Protein AF-A0A8S3HVQ3-F1 (afdb_monomer)

Structure (mmCIF, N/CA/C/O backbone):
data_AF-A0A8S3HVQ3-F1
#
_entry.id   AF-A0A8S3HVQ3-F1
#
loop_
_atom_site.group_PDB
_atom_site.id
_atom_site.type_symbol
_atom_site.label_atom_id
_atom_site.label_alt_id
_atom_site.label_comp_id
_atom_site.label_asym_id
_atom_site.label_entity_id
_atom_site.label_seq_id
_atom_site.pdbx_PDB_ins_code
_atom_site.Cartn_x
_atom_site.Cartn_y
_atom_site.Cartn_z
_atom_site.occupancy
_atom_site.B_iso_or_equiv
_atom_site.auth_seq_id
_atom_site.auth_comp_id
_atom_site.auth_asym_id
_atom_site.auth_atom_id
_atom_site.pdbx_PDB_model_num
ATOM 1 N N . GLY A 1 1 ? -19.470 -10.685 20.455 1.00 76.00 1 GLY A N 1
ATOM 2 C CA . GLY A 1 1 ? -19.297 -11.868 21.320 1.00 76.00 1 GLY A CA 1
ATOM 3 C C . GLY A 1 1 ? -17.892 -12.456 21.267 1.00 76.00 1 GLY A C 1
ATOM 4 O O . GLY A 1 1 ? -17.051 -12.086 22.072 1.00 76.00 1 GLY A O 1
ATOM 5 N N . GLN A 1 2 ? -17.603 -13.375 20.337 1.00 82.00 2 GLN A N 1
ATOM 6 C CA . GLN A 1 2 ? -16.370 -14.192 20.372 1.00 82.00 2 GLN A CA 1
ATOM 7 C C . GLN A 1 2 ? -15.057 -13.389 20.299 1.00 82.00 2 GLN A C 1
ATOM 9 O O . GLN A 1 2 ? -14.184 -13.589 21.139 1.00 82.00 2 GLN A O 1
ATOM 14 N N . LYS A 1 3 ? -14.933 -12.430 19.364 1.00 84.62 3 LYS A N 1
ATOM 15 C CA . LYS A 1 3 ? -13.750 -11.545 19.267 1.00 84.62 3 LYS A CA 1
ATOM 16 C C . LYS A 1 3 ? -13.469 -10.795 20.578 1.00 84.62 3 LYS A C 1
ATOM 18 O O . LYS A 1 3 ? -12.317 -10.658 20.973 1.00 84.62 3 LYS A O 1
ATOM 23 N N . GLN A 1 4 ? -14.524 -10.375 21.276 1.00 81.88 4 GLN A N 1
ATOM 24 C CA . GLN A 1 4 ? -14.427 -9.679 22.560 1.00 81.88 4 GLN A CA 1
ATOM 25 C C . GLN A 1 4 ? -13.910 -10.609 23.665 1.00 81.88 4 GLN A C 1
ATOM 27 O O . GLN A 1 4 ? -13.036 -10.211 24.426 1.00 81.88 4 GLN A O 1
ATOM 32 N N . ARG A 1 5 ? -14.333 -11.882 23.691 1.00 84.62 5 ARG A N 1
ATOM 33 C CA . ARG A 1 5 ? -13.792 -12.882 24.634 1.00 84.62 5 ARG A CA 1
ATOM 34 C C . ARG A 1 5 ? -12.296 -13.130 24.426 1.00 84.62 5 ARG A C 1
ATOM 36 O O . ARG A 1 5 ? -11.557 -13.205 25.402 1.00 84.62 5 ARG A O 1
ATOM 43 N N . VAL A 1 6 ? -11.840 -13.206 23.171 1.00 88.38 6 VAL A N 1
ATOM 44 C CA . VAL A 1 6 ? -10.405 -13.340 22.849 1.00 88.38 6 VAL A CA 1
ATOM 45 C C . VAL A 1 6 ? -9.627 -12.101 23.300 1.00 88.38 6 VAL A C 1
ATOM 47 O O . VAL A 1 6 ? -8.554 -12.229 23.885 1.00 88.38 6 VAL A O 1
ATOM 50 N N . ALA A 1 7 ? -10.176 -10.901 23.090 1.00 87.56 7 ALA A N 1
ATOM 51 C CA . ALA A 1 7 ? -9.558 -9.659 23.552 1.00 87.56 7 ALA A CA 1
ATOM 52 C C . ALA A 1 7 ? -9.452 -9.587 25.086 1.00 87.56 7 ALA A C 1
ATOM 54 O O . ALA A 1 7 ? -8.390 -9.223 25.591 1.00 87.56 7 ALA A O 1
ATOM 55 N N . ILE A 1 8 ? -10.500 -9.994 25.813 1.00 85.38 8 ILE A N 1
ATOM 56 C CA . ILE A 1 8 ? -10.489 -10.087 27.281 1.00 85.38 8 ILE A CA 1
ATOM 57 C C . ILE A 1 8 ? -9.411 -11.075 27.730 1.00 85.38 8 ILE A C 1
ATOM 59 O O . ILE A 1 8 ? -8.542 -10.708 28.512 1.00 85.38 8 ILE A O 1
ATOM 63 N N . ALA A 1 9 ? -9.387 -12.296 27.187 1.00 88.69 9 ALA A N 1
ATOM 64 C CA . ALA A 1 9 ? -8.366 -13.287 27.535 1.00 88.69 9 ALA A CA 1
ATOM 65 C C . ALA A 1 9 ? -6.935 -12.765 27.292 1.00 88.69 9 ALA A C 1
ATOM 67 O O . ALA A 1 9 ? -6.061 -12.935 28.142 1.00 88.69 9 ALA A O 1
ATOM 68 N N . ARG A 1 10 ? -6.709 -12.053 26.178 1.00 91.31 10 ARG A N 1
ATOM 69 C CA . ARG A 1 10 ? -5.426 -11.406 25.861 1.00 91.31 10 ARG A CA 1
ATOM 70 C C . ARG A 1 10 ? -5.057 -10.292 26.847 1.00 91.31 10 ARG A C 1
ATOM 72 O O . ARG A 1 10 ? -3.878 -10.098 27.111 1.00 91.31 10 ARG A O 1
ATOM 79 N N . ALA A 1 11 ? -6.028 -9.559 27.386 1.00 88.62 11 ALA A N 1
ATOM 80 C CA . ALA A 1 11 ? -5.776 -8.559 28.424 1.00 88.62 11 ALA A CA 1
ATOM 81 C C . ALA A 1 11 ? -5.487 -9.201 29.792 1.00 88.62 11 ALA A C 1
ATOM 83 O O . ALA A 1 11 ? -4.723 -8.658 30.580 1.00 88.62 11 ALA A O 1
ATOM 84 N N . LEU A 1 12 ? -6.075 -10.367 30.074 1.00 87.56 12 LEU A N 1
ATOM 85 C CA . LEU A 1 12 ? -5.896 -11.070 31.344 1.00 87.56 12 LEU A CA 1
ATOM 86 C C . LEU A 1 12 ? -4.574 -11.840 31.430 1.00 87.56 12 LEU A C 1
ATOM 88 O O . LEU A 1 12 ? -4.006 -11.930 32.520 1.00 87.56 12 LEU A O 1
ATOM 92 N N . ILE A 1 13 ? -4.070 -12.370 30.308 1.00 91.12 13 ILE A N 1
ATOM 93 C CA . ILE A 1 13 ? -2.840 -13.182 30.278 1.00 91.12 13 ILE A CA 1
ATOM 94 C C . ILE A 1 13 ? -1.585 -12.385 30.659 1.00 91.12 13 ILE A C 1
ATOM 96 O O . ILE A 1 13 ? -0.639 -12.950 31.197 1.00 91.12 13 ILE A O 1
ATOM 100 N N . SER A 1 14 ? -1.580 -11.070 30.429 1.00 89.31 14 SER A N 1
ATOM 101 C CA . SER A 1 14 ? -0.469 -10.186 30.798 1.00 89.31 14 SER A CA 1
ATOM 102 C C . SER A 1 14 ? -0.415 -9.860 32.296 1.00 89.31 14 SER A C 1
ATOM 104 O O . SER A 1 14 ? 0.506 -9.169 32.725 1.00 89.31 14 SER A O 1
ATOM 106 N N . ASN A 1 15 ? -1.380 -10.346 33.089 1.00 88.56 15 ASN A N 1
ATOM 107 C CA . ASN A 1 15 ? -1.533 -10.084 34.522 1.00 88.56 15 ASN A CA 1
ATOM 108 C C . ASN A 1 15 ? -1.342 -8.595 34.906 1.00 88.56 15 ASN A C 1
ATOM 110 O O . ASN A 1 15 ? -0.446 -8.263 35.691 1.00 88.56 15 ASN A O 1
ATOM 114 N N . PRO A 1 16 ? -2.145 -7.675 34.336 1.00 92.94 16 PRO A N 1
ATOM 115 C CA . PRO A 1 16 ? -1.947 -6.245 34.530 1.00 92.94 16 PRO A CA 1
ATOM 116 C C . PRO A 1 16 ? -2.309 -5.811 35.958 1.00 92.94 16 PRO A C 1
ATOM 118 O O . PRO A 1 16 ? -3.285 -6.286 36.532 1.00 92.94 16 PRO A O 1
ATOM 121 N N . LYS A 1 17 ? -1.556 -4.857 36.523 1.00 93.62 17 LYS A N 1
ATOM 122 C CA . LYS A 1 17 ? -1.893 -4.229 37.820 1.00 93.62 17 LYS A CA 1
ATOM 123 C C . LYS A 1 17 ? -3.080 -3.263 37.718 1.00 93.62 17 LYS A C 1
ATOM 125 O O . LYS A 1 17 ? -3.834 -3.116 38.675 1.00 93.62 17 LYS A O 1
ATOM 130 N N . LEU A 1 18 ? -3.210 -2.612 36.560 1.00 94.31 18 LEU A N 1
ATOM 131 C CA . LEU A 1 18 ? -4.294 -1.700 36.205 1.00 94.31 18 LEU A CA 1
ATOM 132 C C . LEU A 1 18 ? -5.068 -2.295 35.028 1.00 94.31 18 LEU A C 1
ATOM 134 O O . LEU A 1 18 ? -4.503 -2.479 33.950 1.00 94.31 18 LEU A O 1
ATOM 138 N N . LEU A 1 19 ? -6.346 -2.591 35.238 1.00 92.75 19 LEU A N 1
ATOM 139 C CA . LEU A 1 19 ? -7.240 -3.143 34.230 1.00 92.75 19 LEU A CA 1
ATOM 140 C C . LEU A 1 19 ? -8.247 -2.073 33.792 1.00 92.75 19 LEU A C 1
ATOM 142 O O . LEU A 1 19 ? -8.959 -1.512 34.618 1.00 92.75 19 LEU A O 1
ATOM 146 N N . LEU A 1 20 ? -8.311 -1.799 32.490 1.00 93.44 20 LEU A N 1
ATOM 147 C CA . LEU A 1 20 ? -9.287 -0.882 31.899 1.00 93.44 20 LEU A CA 1
ATOM 148 C C . LEU A 1 20 ? -10.306 -1.697 31.105 1.00 93.44 20 LEU A C 1
ATOM 150 O O . LEU A 1 20 ? -9.928 -2.459 30.213 1.00 93.44 20 LEU A O 1
ATOM 154 N N . LEU A 1 21 ? -11.585 -1.553 31.440 1.00 90.38 21 LEU A N 1
ATOM 155 C CA . LEU A 1 21 ? -12.691 -2.235 30.776 1.00 90.38 21 LEU A CA 1
ATOM 156 C C . LEU A 1 21 ? -13.621 -1.187 30.169 1.00 90.38 21 LEU A C 1
ATOM 158 O O . LEU A 1 21 ? -14.471 -0.644 30.867 1.00 90.38 21 LEU A O 1
ATOM 162 N N . ASP A 1 22 ? -13.448 -0.917 28.878 1.00 91.06 22 ASP A N 1
ATOM 163 C CA . ASP A 1 22 ? -14.299 0.002 28.123 1.00 91.06 22 ASP A CA 1
ATOM 164 C C . ASP A 1 22 ? -15.419 -0.775 27.421 1.00 91.06 22 ASP A C 1
ATOM 166 O O . ASP A 1 22 ? -15.157 -1.547 26.496 1.00 91.06 22 ASP A O 1
ATOM 170 N N . GLU A 1 23 ? -16.641 -0.681 27.951 1.00 86.75 23 GLU A N 1
ATOM 171 C CA . GLU A 1 23 ? -17.838 -1.375 27.458 1.00 86.75 23 GLU A CA 1
ATOM 172 C C . GLU A 1 23 ? -17.629 -2.876 27.163 1.00 86.75 23 GLU A C 1
ATOM 174 O O . GLU A 1 23 ? -18.134 -3.448 26.192 1.00 86.75 23 GLU A O 1
ATOM 179 N N . ALA A 1 24 ? -16.882 -3.562 28.030 1.00 83.25 24 ALA A N 1
ATOM 180 C CA . ALA A 1 24 ? -16.406 -4.926 27.785 1.00 83.25 24 ALA A CA 1
ATOM 181 C C . ALA A 1 24 ? -17.514 -5.994 27.608 1.00 83.25 24 ALA A C 1
ATOM 183 O O . ALA A 1 24 ? -17.218 -7.113 27.180 1.00 83.25 24 ALA A O 1
ATOM 184 N N . THR A 1 25 ? -18.775 -5.668 27.904 1.00 83.00 25 THR A N 1
ATOM 185 C CA . THR A 1 25 ? -19.944 -6.554 27.770 1.00 83.00 25 THR A CA 1
ATOM 186 C C . THR A 1 25 ? -20.977 -6.082 26.736 1.00 83.00 25 THR A C 1
ATOM 188 O O . THR A 1 25 ? -21.978 -6.769 26.534 1.00 83.00 25 THR A O 1
ATOM 191 N N . SER A 1 26 ? -20.764 -4.959 26.034 1.00 78.19 26 SER A N 1
ATOM 192 C CA . SER A 1 26 ? -21.793 -4.360 25.160 1.00 78.19 26 SER A CA 1
ATOM 193 C C . SER A 1 26 ? -22.161 -5.222 23.946 1.00 78.19 26 SER A C 1
ATOM 195 O O . SER A 1 26 ? -23.334 -5.316 23.596 1.00 78.19 26 SER A O 1
ATOM 197 N N . ALA A 1 27 ? -21.196 -5.923 23.340 1.00 76.94 27 ALA A N 1
ATOM 198 C CA . ALA A 1 27 ? -21.426 -6.786 22.177 1.00 76.94 27 ALA A CA 1
ATOM 199 C C . ALA A 1 27 ? -21.587 -8.280 22.536 1.00 76.94 27 ALA A C 1
ATOM 201 O O . ALA A 1 27 ? -21.349 -9.155 21.685 1.00 76.94 27 ALA A O 1
ATOM 202 N N . LEU A 1 28 ? -21.935 -8.599 23.789 1.00 78.50 28 LEU A N 1
ATOM 203 C CA . LEU A 1 28 ? -22.245 -9.959 24.243 1.00 78.50 28 LEU A CA 1
ATOM 204 C C . LEU A 1 28 ? -23.757 -10.208 24.300 1.00 78.50 28 LEU A C 1
ATOM 206 O O . LEU A 1 28 ? -24.551 -9.325 24.603 1.00 78.50 28 LEU A O 1
ATOM 210 N N . ASP A 1 29 ? -24.125 -11.450 24.001 1.00 80.44 29 ASP A N 1
ATOM 211 C CA . ASP A 1 29 ? -25.455 -12.013 24.196 1.00 80.44 29 ASP A CA 1
ATOM 212 C C . ASP A 1 29 ? -25.736 -12.259 25.689 1.00 80.44 29 ASP A C 1
ATOM 214 O O . ASP A 1 29 ? -24.815 -12.585 26.435 1.00 80.44 29 ASP A O 1
ATOM 218 N N . ASN A 1 30 ? -26.997 -12.176 26.127 1.00 74.44 30 ASN A N 1
ATOM 219 C CA . ASN A 1 30 ? -27.368 -12.273 27.551 1.00 74.44 30 ASN A CA 1
ATOM 220 C C . ASN A 1 30 ? -26.877 -13.566 28.238 1.00 74.44 30 ASN A C 1
ATOM 222 O O . ASN A 1 30 ? -26.484 -13.541 29.404 1.00 74.44 30 ASN A O 1
ATOM 226 N N . GLN A 1 31 ? -26.869 -14.706 27.531 1.00 73.94 31 GLN A N 1
ATOM 227 C CA . GLN A 1 31 ? -26.341 -15.968 28.074 1.00 73.94 31 GLN A CA 1
ATOM 228 C C . GLN A 1 31 ? -24.815 -15.928 28.211 1.00 73.94 31 GLN A C 1
ATOM 230 O O . GLN A 1 31 ? -24.262 -16.328 29.237 1.00 73.94 31 GLN A O 1
ATOM 235 N N . GLY A 1 32 ? -24.125 -15.436 27.180 1.00 71.12 32 GLY A N 1
ATOM 236 C CA . GLY A 1 32 ? -22.677 -15.284 27.170 1.00 71.12 32 GLY A CA 1
ATOM 237 C C . GLY A 1 32 ? -22.140 -14.234 28.139 1.00 71.12 32 GLY A C 1
ATOM 238 O O . GLY A 1 32 ? -21.015 -14.364 28.620 1.00 71.12 32 GLY A O 1
ATOM 239 N N . GLU A 1 33 ? -22.932 -13.210 28.423 1.00 77.50 33 GLU A N 1
ATOM 240 C CA . GLU A 1 33 ? -22.574 -12.096 29.287 1.00 77.50 33 GLU A CA 1
ATOM 241 C C . GLU A 1 33 ? -22.360 -12.530 30.729 1.00 77.50 33 GLU A C 1
ATOM 243 O O . GLU A 1 33 ? -21.323 -12.203 31.291 1.00 77.50 33 GLU A O 1
ATOM 248 N N . LYS A 1 34 ? -23.274 -13.317 31.311 1.00 78.69 34 LYS A N 1
ATOM 249 C CA . LYS A 1 34 ? -23.155 -13.752 32.710 1.00 78.69 34 LYS A CA 1
ATOM 250 C C . LYS A 1 34 ? -21.845 -14.504 32.965 1.00 78.69 34 LYS A C 1
ATOM 252 O O . LYS A 1 34 ? -21.136 -14.209 33.920 1.00 78.69 34 LYS A O 1
ATOM 257 N N . LEU A 1 35 ? -21.484 -15.415 32.060 1.00 79.62 35 LEU A N 1
ATOM 258 C CA . LEU A 1 35 ? -20.242 -16.184 32.150 1.00 79.62 35 LEU A CA 1
ATOM 259 C C . LEU A 1 35 ? -18.998 -15.294 32.029 1.00 79.62 35 LEU A C 1
ATOM 261 O O . LEU A 1 35 ? -18.007 -15.498 32.729 1.00 79.62 35 LEU A O 1
ATOM 265 N N . VAL A 1 36 ? -19.032 -14.305 31.134 1.00 82.19 36 VAL A N 1
ATOM 266 C CA . VAL A 1 36 ? -17.916 -13.365 30.968 1.00 82.19 36 VAL A CA 1
ATOM 267 C C . VAL A 1 36 ? -17.836 -12.388 32.138 1.00 82.19 36 VAL A C 1
ATOM 269 O O . VAL A 1 36 ? -16.733 -12.067 32.564 1.00 82.19 36 VAL A O 1
ATOM 272 N N . GLN A 1 37 ? -18.969 -11.982 32.706 1.00 80.25 37 GLN A N 1
ATOM 273 C CA . GLN A 1 37 ? -19.036 -11.141 33.895 1.00 80.25 37 GLN A CA 1
ATOM 274 C C . GLN A 1 37 ? -18.432 -11.857 35.109 1.00 80.25 37 GLN A C 1
ATOM 276 O O . GLN A 1 37 ? -17.564 -11.291 35.759 1.00 80.25 37 GLN A O 1
ATOM 281 N N . GLU A 1 38 ? -18.777 -13.127 35.346 1.00 80.81 38 GLU A N 1
ATOM 282 C CA . GLU A 1 38 ? -18.166 -13.940 36.411 1.00 80.81 38 GLU A CA 1
ATOM 283 C C . GLU A 1 38 ? -16.643 -14.080 36.236 1.00 80.81 38 GLU A C 1
ATOM 285 O O . GLU A 1 38 ? -15.884 -14.028 37.206 1.00 80.81 38 GLU A O 1
ATOM 290 N N . ALA A 1 39 ? -16.174 -14.244 34.994 1.00 81.69 39 ALA A N 1
ATOM 291 C CA . ALA A 1 39 ? -14.746 -14.299 34.693 1.00 81.69 39 ALA A CA 1
ATOM 292 C C . ALA A 1 39 ? -14.052 -12.944 34.911 1.00 81.69 39 ALA A C 1
ATOM 294 O O . ALA A 1 39 ? -12.932 -12.909 35.422 1.00 81.69 39 ALA A O 1
ATOM 295 N N . LEU A 1 40 ? -14.709 -11.838 34.546 1.00 83.94 40 LEU A N 1
ATOM 296 C CA . LEU A 1 40 ? -14.217 -10.485 34.787 1.00 83.94 40 LEU A CA 1
ATOM 297 C C . LEU A 1 40 ? -14.177 -10.169 36.282 1.00 83.94 40 LEU A C 1
ATOM 299 O O . LEU A 1 40 ? -13.193 -9.600 36.730 1.00 83.94 40 LEU A O 1
ATOM 303 N N . ASP A 1 41 ? -15.181 -10.570 37.058 1.00 84.00 41 ASP A N 1
ATOM 304 C CA . ASP A 1 41 ? -15.230 -10.313 38.498 1.00 84.00 41 ASP A CA 1
ATOM 305 C C . ASP A 1 41 ? -14.095 -11.038 39.236 1.00 84.00 41 ASP A C 1
ATOM 307 O O . ASP A 1 41 ? -13.354 -10.399 39.979 1.00 84.00 41 ASP A O 1
ATOM 311 N N . LYS A 1 42 ? -13.832 -12.312 38.914 1.00 83.06 42 LYS A N 1
ATOM 312 C CA . LYS A 1 42 ? -12.635 -13.023 39.412 1.00 83.06 42 LYS A CA 1
ATOM 313 C C . LYS A 1 42 ? -11.335 -12.362 38.964 1.00 83.06 42 LYS A C 1
ATOM 315 O O . LYS A 1 42 ? -10.354 -12.331 39.695 1.00 83.06 42 LYS A O 1
ATOM 320 N N . ALA A 1 43 ? -11.306 -11.846 37.739 1.00 83.44 43 ALA A N 1
ATOM 321 C CA . ALA A 1 43 ? -10.127 -11.197 37.192 1.00 83.44 43 ALA A CA 1
ATOM 322 C C . ALA A 1 43 ? -9.854 -9.799 37.766 1.00 83.44 43 ALA A C 1
ATOM 324 O O . ALA A 1 43 ? -8.745 -9.302 37.564 1.00 83.44 43 ALA A O 1
ATOM 325 N N . LYS A 1 44 ? -10.828 -9.160 38.425 1.00 84.88 44 LYS A N 1
ATOM 326 C CA . LYS A 1 44 ? -10.656 -7.878 39.128 1.00 84.88 44 LYS A CA 1
ATOM 327 C C . LYS A 1 44 ? -9.956 -8.050 40.475 1.00 84.88 44 LYS A C 1
ATOM 329 O O . LYS A 1 44 ? -9.339 -7.101 40.953 1.00 84.88 44 LYS A O 1
ATOM 334 N N . GLU A 1 45 ? -10.036 -9.234 41.084 1.00 84.94 45 GLU A N 1
ATOM 335 C CA . GLU A 1 45 ? -9.452 -9.491 42.402 1.00 84.94 45 GLU A CA 1
ATOM 336 C C . GLU A 1 45 ? -7.945 -9.191 42.414 1.00 84.94 45 GLU A C 1
ATOM 338 O O . GLU A 1 45 ? -7.175 -9.666 41.577 1.00 84.94 45 GLU A O 1
ATOM 343 N N . GLY A 1 46 ? -7.518 -8.362 43.371 1.00 86.62 46 GLY A N 1
ATOM 344 C CA . GLY A 1 46 ? -6.117 -7.961 43.519 1.00 86.62 46 GLY A CA 1
ATOM 345 C C . GLY A 1 46 ? -5.610 -6.969 42.465 1.00 86.62 46 GLY A C 1
ATOM 346 O O . GLY A 1 46 ? -4.396 -6.788 42.351 1.00 86.62 46 GLY A O 1
ATOM 347 N N . ARG A 1 47 ? -6.501 -6.323 41.695 1.00 91.38 47 ARG A N 1
ATOM 348 C CA . ARG A 1 47 ? -6.148 -5.352 40.646 1.00 91.38 47 ARG A CA 1
ATOM 349 C C . ARG A 1 47 ? -6.957 -4.069 40.770 1.00 91.38 47 ARG A C 1
ATOM 351 O O . ARG A 1 47 ? -8.143 -4.093 41.083 1.00 91.38 47 ARG A O 1
ATOM 358 N N . THR A 1 48 ? -6.345 -2.939 40.428 1.00 94.38 48 THR A N 1
ATOM 359 C CA . THR A 1 48 ? -7.102 -1.698 40.234 1.00 94.38 48 THR A CA 1
ATOM 360 C C . THR A 1 48 ? -7.845 -1.804 38.909 1.00 94.38 48 THR A C 1
ATOM 362 O O . THR A 1 48 ? -7.209 -1.949 37.866 1.00 94.38 48 THR A O 1
ATOM 365 N N . THR A 1 49 ? -9.176 -1.744 38.937 1.00 92.50 49 THR A N 1
ATOM 366 C CA . THR A 1 49 ? -9.993 -1.857 37.723 1.00 92.50 49 THR A CA 1
ATOM 367 C C . THR A 1 49 ? -10.827 -0.602 37.516 1.00 92.50 49 THR A C 1
ATOM 369 O O . THR A 1 49 ? -11.577 -0.209 38.401 1.00 92.50 49 THR A O 1
ATOM 372 N N . ILE A 1 50 ? -10.723 -0.005 36.330 1.00 93.56 50 ILE A N 1
ATOM 373 C CA . ILE A 1 50 ? -11.601 1.078 35.882 1.00 93.56 50 ILE A CA 1
ATOM 374 C C . ILE A 1 50 ? -12.549 0.491 34.846 1.00 93.56 50 ILE A C 1
ATOM 376 O O . ILE A 1 50 ? -12.106 -0.100 33.858 1.00 93.56 50 ILE A O 1
ATOM 380 N N . VAL A 1 51 ? -13.848 0.640 35.083 1.00 91.19 51 VAL A N 1
ATOM 381 C CA . VAL A 1 51 ? -14.890 0.112 34.205 1.00 91.19 51 VAL A CA 1
ATOM 382 C C . VAL A 1 51 ? -15.732 1.260 33.673 1.00 91.19 51 VAL A C 1
ATOM 384 O O . VAL A 1 51 ? -16.316 2.008 34.451 1.00 91.19 51 VAL A O 1
ATOM 387 N N . ILE A 1 52 ? -15.820 1.360 32.350 1.00 91.62 52 ILE A N 1
ATOM 388 C CA . ILE A 1 52 ? -16.804 2.179 31.647 1.00 91.62 52 ILE A CA 1
ATOM 389 C C . ILE A 1 52 ? -17.909 1.218 31.222 1.00 91.62 52 ILE A C 1
ATOM 391 O O . ILE A 1 52 ? -17.668 0.260 30.485 1.00 91.62 52 ILE A O 1
ATOM 395 N N . ALA A 1 53 ? -19.113 1.413 31.748 1.00 83.81 53 ALA A N 1
ATOM 396 C CA . ALA A 1 53 ? -20.217 0.493 31.528 1.00 83.81 53 ALA A CA 1
ATOM 397 C C . ALA A 1 53 ? -21.503 1.241 31.193 1.00 83.81 53 ALA A C 1
ATOM 399 O O . ALA A 1 53 ? -21.829 2.252 31.802 1.00 83.81 53 ALA A O 1
ATOM 400 N N . HIS A 1 54 ? -22.260 0.655 30.268 1.00 80.31 54 HIS A N 1
ATOM 401 C CA . HIS A 1 54 ? -23.638 1.031 29.957 1.00 80.31 54 HIS A CA 1
ATOM 402 C C . HIS A 1 54 ? -24.672 0.148 30.673 1.00 80.31 54 HIS A C 1
ATOM 404 O O . HIS A 1 54 ? -25.870 0.381 30.547 1.00 80.31 54 HIS A O 1
ATOM 410 N N . ARG A 1 55 ? -24.240 -0.902 31.387 1.00 78.88 55 ARG A N 1
ATOM 411 C CA . ARG A 1 55 ? -25.121 -1.886 32.029 1.00 78.88 55 ARG A CA 1
ATOM 412 C C . ARG A 1 55 ? -25.088 -1.754 33.542 1.00 78.88 55 ARG A C 1
ATOM 414 O O . ARG A 1 55 ? -24.023 -1.832 34.156 1.00 78.88 55 ARG A O 1
ATOM 421 N N . LEU A 1 56 ? -26.271 -1.641 34.140 1.00 78.38 56 LEU A N 1
ATOM 422 C CA . LEU A 1 56 ? -26.436 -1.457 35.579 1.00 78.38 56 LEU A CA 1
ATOM 423 C C . LEU A 1 56 ? -25.834 -2.602 36.408 1.00 78.38 56 LEU A C 1
ATOM 425 O O . LEU A 1 56 ? -25.258 -2.357 37.466 1.00 78.38 56 LEU A O 1
ATOM 429 N N . SER A 1 57 ? -25.907 -3.840 35.911 1.00 74.31 57 SER A N 1
ATOM 430 C CA . SER A 1 57 ? -25.324 -5.028 36.554 1.00 74.31 57 SER A CA 1
ATOM 431 C C . SER A 1 57 ? -23.815 -4.901 36.783 1.00 74.31 57 SER A C 1
ATOM 433 O O . SER A 1 57 ? -23.317 -5.305 37.832 1.00 74.31 57 SER A O 1
ATOM 435 N N . THR A 1 58 ? -23.089 -4.308 35.833 1.00 78.25 58 THR A N 1
ATOM 436 C CA . THR A 1 58 ? -21.642 -4.092 35.936 1.00 78.25 58 THR A CA 1
ATOM 437 C C . THR A 1 58 ? -21.307 -2.917 36.861 1.00 78.25 58 THR A C 1
ATOM 439 O O . THR A 1 58 ? -20.295 -2.967 37.555 1.00 78.25 58 THR A O 1
ATOM 442 N N . ILE A 1 59 ? -22.155 -1.881 36.893 1.00 84.69 59 ILE A N 1
ATOM 443 C CA . ILE A 1 59 ? -21.926 -0.650 37.668 1.00 84.69 59 ILE A CA 1
ATOM 444 C C . ILE A 1 59 ? -22.258 -0.843 39.154 1.00 84.69 59 ILE A C 1
ATOM 446 O O . ILE A 1 59 ? -21.528 -0.366 40.016 1.00 84.69 59 ILE A O 1
ATOM 450 N N . LYS A 1 60 ? -23.341 -1.565 39.474 1.00 84.38 60 LYS A N 1
ATOM 451 C CA . LYS A 1 60 ? -23.832 -1.746 40.852 1.00 84.38 60 LYS A CA 1
ATOM 452 C C . LYS A 1 60 ? -22.809 -2.402 41.786 1.00 84.38 60 LYS A C 1
ATOM 454 O O . LYS A 1 60 ? -22.805 -2.118 42.978 1.00 84.38 60 LYS A O 1
ATOM 459 N N . ASN A 1 61 ? -21.961 -3.271 41.242 1.00 81.69 61 ASN A N 1
ATOM 460 C CA . ASN A 1 61 ? -20.953 -4.015 41.998 1.00 81.69 61 ASN A CA 1
ATOM 461 C C . ASN A 1 61 ? -19.615 -3.262 42.129 1.00 81.69 61 ASN A C 1
ATOM 463 O O . ASN A 1 61 ? -18.637 -3.855 42.574 1.00 81.69 61 ASN A O 1
ATOM 467 N N . ALA A 1 62 ? -19.531 -2.003 41.689 1.00 88.44 62 ALA A N 1
ATOM 468 C CA . ALA A 1 62 ? -18.316 -1.208 41.809 1.00 88.44 62 ALA A CA 1
ATOM 469 C C . ALA A 1 62 ? -18.138 -0.662 43.235 1.00 88.44 62 ALA A C 1
ATOM 471 O O . ALA A 1 62 ? -19.105 -0.232 43.865 1.00 88.44 62 ALA A O 1
ATOM 472 N N . ASP A 1 63 ? -16.887 -0.620 43.704 1.00 90.75 63 ASP A N 1
ATOM 473 C CA . ASP A 1 63 ? -16.536 -0.019 44.998 1.00 90.75 63 ASP A CA 1
ATOM 474 C C . ASP A 1 63 ? -16.811 1.492 45.006 1.00 90.75 63 ASP A C 1
ATOM 476 O O . ASP A 1 63 ? -17.304 2.047 45.986 1.00 90.75 63 ASP A O 1
ATOM 480 N N . ILE A 1 64 ? -16.493 2.154 43.889 1.00 93.50 64 ILE A N 1
ATOM 481 C CA . ILE A 1 64 ? -16.688 3.586 43.671 1.00 93.50 64 ILE A CA 1
ATOM 482 C C . ILE A 1 64 ? -17.279 3.773 42.278 1.00 93.50 64 ILE A C 1
ATOM 484 O O . ILE A 1 64 ? -16.727 3.301 41.282 1.00 93.50 64 ILE A O 1
ATOM 488 N N . ILE A 1 65 ? -18.388 4.496 42.214 1.00 94.56 65 ILE A N 1
ATOM 489 C CA . ILE A 1 65 ? -19.036 4.941 40.986 1.00 94.56 65 ILE A CA 1
ATOM 490 C C . ILE A 1 65 ? -18.738 6.428 40.832 1.00 94.56 65 ILE A C 1
ATOM 492 O O . ILE A 1 65 ? -18.795 7.176 41.805 1.00 94.56 65 ILE A O 1
ATOM 496 N N . VAL A 1 66 ? -18.409 6.849 39.613 1.00 94.75 66 VAL A N 1
ATOM 497 C CA . VAL A 1 66 ? -18.103 8.244 39.283 1.00 94.75 66 VAL A CA 1
ATOM 498 C C . VAL A 1 66 ? -19.040 8.690 38.165 1.00 94.75 66 VAL A C 1
ATOM 500 O O . VAL A 1 66 ? -18.995 8.139 37.066 1.00 94.75 66 VAL A O 1
ATOM 503 N N . GLY A 1 67 ? -19.891 9.674 38.456 1.00 93.00 67 GLY A N 1
ATOM 504 C CA . GLY A 1 67 ? -20.763 10.323 37.483 1.00 93.00 67 GLY A CA 1
ATOM 505 C C . GLY A 1 67 ? -20.027 11.468 36.794 1.00 93.00 67 GLY A C 1
ATOM 506 O O . GLY A 1 67 ? -19.477 12.352 37.456 1.00 93.00 67 GLY A O 1
ATOM 507 N N . ILE A 1 68 ? -20.001 11.447 35.461 1.00 93.31 68 ILE A N 1
ATOM 508 C CA . ILE A 1 68 ? -19.339 12.465 34.639 1.00 93.31 68 ILE A CA 1
ATOM 509 C C . ILE A 1 68 ? -20.389 13.180 33.796 1.00 93.31 68 ILE A C 1
ATOM 511 O O . ILE A 1 68 ? -21.130 12.539 33.054 1.00 93.31 68 ILE A O 1
ATOM 515 N N . GLU A 1 69 ? -20.393 14.508 33.851 1.00 93.12 69 GLU A N 1
ATOM 516 C CA . GLU A 1 69 ? -21.242 15.363 33.026 1.00 93.12 69 GLU A CA 1
ATOM 517 C C . GLU A 1 69 ? -20.384 16.458 32.385 1.00 93.12 69 GLU A C 1
ATOM 519 O O . GLU A 1 69 ? -19.548 17.068 33.049 1.00 93.12 69 GLU A O 1
ATOM 524 N N . HIS A 1 70 ? -20.540 16.692 31.078 1.00 93.25 70 HIS A N 1
ATOM 525 C CA . HIS A 1 70 ? -19.773 17.709 30.337 1.00 93.25 70 HIS A CA 1
ATOM 526 C C . HIS A 1 70 ? -18.240 17.629 30.541 1.00 93.25 70 HIS A C 1
ATOM 528 O O . HIS A 1 70 ? -17.537 18.640 30.522 1.00 93.25 70 HIS A O 1
ATOM 534 N N . GLY A 1 71 ? -17.711 16.415 30.734 1.00 93.62 71 GLY A N 1
ATOM 535 C CA . GLY A 1 71 ? -16.282 16.170 30.960 1.00 93.62 71 GLY A CA 1
ATOM 536 C C . GLY A 1 71 ? -15.783 16.483 32.376 1.00 93.62 71 GLY A C 1
ATOM 537 O O . GLY A 1 71 ? -14.574 16.455 32.599 1.00 93.62 71 GLY A O 1
ATOM 538 N N . GLN A 1 72 ? -16.674 16.767 33.330 1.00 94.56 72 GLN A N 1
ATOM 539 C CA . GLN A 1 72 ? -16.341 17.002 34.737 1.00 94.56 72 GLN A CA 1
ATOM 540 C C . GLN A 1 72 ? -16.986 15.946 35.634 1.00 94.56 72 GLN A C 1
ATOM 542 O O . GLN A 1 72 ? -18.067 15.441 35.340 1.00 94.56 72 GLN A O 1
ATOM 547 N N . VAL A 1 73 ? -16.319 15.611 36.740 1.00 95.25 73 VAL A N 1
ATOM 548 C CA . VAL A 1 73 ? -16.892 14.732 37.767 1.00 95.25 73 VAL A CA 1
ATOM 549 C C . VAL A 1 73 ? -17.932 15.527 38.546 1.00 95.25 73 VAL A C 1
ATOM 551 O O . VAL A 1 73 ? -17.578 16.477 39.243 1.00 95.25 73 VAL A O 1
ATOM 554 N N . VAL A 1 74 ? -19.199 15.140 38.417 1.00 94.44 74 VAL A N 1
ATOM 555 C CA . VAL A 1 74 ? -20.323 15.803 39.096 1.00 94.44 74 VAL A CA 1
ATOM 556 C C . VAL A 1 74 ? -20.694 15.119 40.407 1.00 94.44 74 VAL A C 1
ATOM 558 O O . VAL A 1 74 ? -21.116 15.782 41.349 1.00 94.44 74 VAL A O 1
ATOM 561 N N . GLU A 1 75 ? -20.478 13.807 40.505 1.00 94.19 75 GLU A N 1
ATOM 562 C CA . GLU A 1 75 ? -20.709 13.036 41.725 1.00 94.19 75 GLU A CA 1
ATOM 563 C C . GLU A 1 75 ? -19.813 11.793 41.771 1.00 94.19 75 GLU A C 1
ATOM 565 O O . GLU A 1 75 ? -19.367 11.282 40.740 1.00 94.19 75 GLU A O 1
ATOM 570 N N . TYR A 1 76 ? -19.551 11.294 42.975 1.00 94.25 76 TYR A N 1
ATOM 571 C CA . TYR A 1 76 ? -18.853 10.032 43.191 1.00 94.25 76 TYR A CA 1
ATOM 572 C C . TYR A 1 76 ? -19.296 9.403 44.514 1.00 94.25 76 TYR A C 1
ATOM 574 O O . TYR A 1 76 ? -19.617 10.115 45.463 1.00 94.25 76 TYR A O 1
ATOM 582 N N . GLY A 1 77 ? -19.315 8.076 44.585 1.00 94.12 77 GLY A N 1
ATOM 583 C CA . GLY A 1 77 ? -19.720 7.351 45.790 1.00 94.12 77 GLY A CA 1
ATOM 584 C C . GLY A 1 77 ? -20.079 5.900 45.502 1.00 94.12 77 GLY A C 1
ATOM 585 O O . GLY A 1 77 ? -19.933 5.418 44.379 1.00 94.12 77 GLY A O 1
ATOM 586 N N . SER A 1 78 ? -20.555 5.191 46.518 1.00 93.75 78 SER A N 1
ATOM 587 C CA . SER A 1 78 ? -21.115 3.849 46.347 1.00 93.75 78 SER A CA 1
ATOM 588 C C . SER A 1 78 ? -22.513 3.897 45.718 1.00 93.75 78 SER A C 1
ATOM 590 O O . SER A 1 78 ? -23.202 4.919 45.758 1.00 93.75 78 SER A O 1
ATOM 592 N N . HIS A 1 79 ? -22.985 2.761 45.191 1.00 91.38 79 HIS A N 1
ATOM 593 C CA . HIS A 1 79 ? -24.339 2.645 44.634 1.00 91.38 79 HIS A CA 1
ATOM 594 C C . HIS A 1 79 ? -25.419 3.156 45.599 1.00 91.38 79 HIS A C 1
ATOM 596 O O . HIS A 1 79 ? -26.304 3.906 45.203 1.00 91.38 79 HIS A O 1
ATOM 602 N N . ASN A 1 80 ? -25.338 2.783 46.878 1.00 91.69 80 ASN A N 1
ATOM 603 C CA . ASN A 1 80 ? -26.356 3.149 47.861 1.00 91.69 80 ASN A CA 1
ATOM 604 C C . ASN A 1 80 ? -26.349 4.648 48.178 1.00 91.69 80 ASN A C 1
ATOM 606 O O . ASN A 1 80 ? -27.418 5.238 48.310 1.00 91.69 80 ASN A O 1
ATOM 610 N N . GLU A 1 81 ? -25.167 5.259 48.286 1.00 93.06 81 GLU A N 1
ATOM 611 C CA . GLU A 1 81 ? -25.030 6.698 48.538 1.00 93.06 81 GLU A CA 1
ATOM 612 C C . GLU A 1 81 ? -25.600 7.493 47.362 1.00 93.06 81 GLU A C 1
ATOM 614 O O . GLU A 1 81 ? -26.495 8.318 47.549 1.00 93.06 81 GLU A O 1
ATOM 619 N N . LEU A 1 82 ? -25.173 7.185 46.133 1.00 91.88 82 LEU A N 1
ATOM 620 C CA . LEU A 1 82 ? -25.622 7.905 44.938 1.00 91.88 82 LEU A CA 1
ATOM 621 C C . LEU A 1 82 ? -27.133 7.755 44.687 1.00 91.88 82 LEU A C 1
ATOM 623 O O . LEU A 1 82 ? -27.794 8.707 44.270 1.00 91.88 82 LEU A O 1
ATOM 627 N N . MET A 1 83 ? -27.718 6.597 45.018 1.00 91.50 83 MET A N 1
ATOM 628 C CA . MET A 1 83 ? -29.172 6.397 44.947 1.00 91.50 83 MET A CA 1
ATOM 629 C C . MET A 1 83 ? -29.950 7.237 45.974 1.00 91.50 83 ME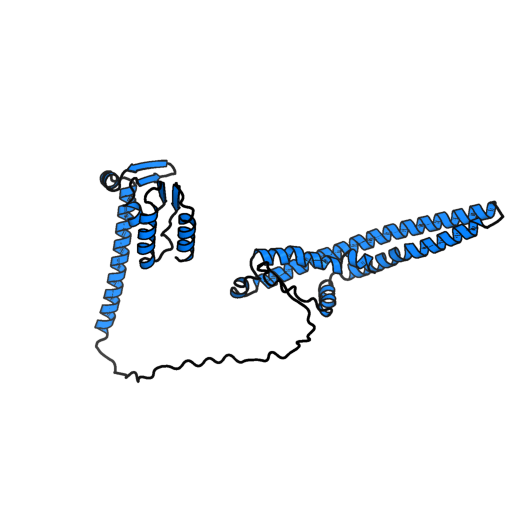T A C 1
ATOM 631 O O . MET A 1 83 ? -31.093 7.610 45.708 1.00 91.50 83 MET A O 1
ATOM 635 N N . GLN A 1 84 ? -29.363 7.554 47.135 1.00 92.44 84 GLN A N 1
ATOM 636 C CA . GLN A 1 84 ? -29.978 8.444 48.132 1.00 92.44 84 GLN A CA 1
ATOM 637 C C . GLN A 1 84 ? -29.851 9.918 47.745 1.00 92.44 84 GLN A C 1
ATOM 639 O O . GLN A 1 84 ? -30.784 10.688 47.978 1.00 92.44 84 GLN A O 1
ATOM 644 N N . HIS A 1 85 ? -28.726 10.298 47.133 1.00 90.69 85 HIS A N 1
ATOM 645 C CA . HIS A 1 85 ? -28.482 11.661 46.660 1.00 90.69 85 HIS A CA 1
ATOM 646 C C . HIS A 1 85 ? -29.435 12.090 45.539 1.00 90.69 85 HIS A C 1
ATOM 648 O O . HIS A 1 85 ? -29.679 13.286 45.393 1.00 90.69 85 HIS A O 1
ATOM 654 N N . LYS A 1 86 ? -30.003 11.131 44.791 1.00 90.56 86 LYS A N 1
ATOM 655 C CA . LYS A 1 86 ? -30.908 11.382 43.657 1.00 90.56 86 LYS A CA 1
ATOM 656 C C . LYS A 1 86 ? -30.309 12.340 42.610 1.00 90.56 86 LYS A C 1
ATOM 658 O O . LYS A 1 86 ? -31.019 13.186 42.077 1.00 90.56 86 LYS A O 1
ATOM 663 N N . GLY A 1 87 ? -29.003 12.214 42.364 1.00 91.06 87 GLY A N 1
ATOM 664 C CA . GLY A 1 87 ? -28.266 12.958 41.336 1.00 91.06 87 GLY A CA 1
ATOM 665 C C . GLY A 1 87 ? -28.317 12.296 39.953 1.00 91.06 87 GLY A C 1
ATOM 666 O O . GLY A 1 87 ? -29.202 11.484 39.672 1.00 91.06 87 GLY A O 1
ATOM 667 N N . LEU A 1 88 ? -27.330 12.601 39.104 1.00 89.69 88 LEU A N 1
ATOM 668 C CA . LEU A 1 88 ? -27.224 12.116 37.717 1.00 89.69 88 LEU A CA 1
ATOM 669 C C . LEU A 1 88 ? -27.310 10.579 37.621 1.00 89.69 88 LEU A C 1
ATOM 671 O O . LEU A 1 88 ? -28.015 10.029 36.778 1.00 89.69 88 LEU A O 1
ATOM 675 N N . TYR A 1 89 ? -26.630 9.865 38.509 1.00 91.25 89 TYR A N 1
ATOM 676 C CA . TYR A 1 89 ? -26.584 8.411 38.564 1.00 91.25 89 TYR A CA 1
ATOM 677 C C . TYR A 1 89 ? -27.973 7.825 38.803 1.00 91.25 89 TYR A C 1
ATOM 679 O O . TYR A 1 89 ? -28.368 6.878 38.126 1.00 91.25 89 TYR A O 1
ATOM 687 N N . TYR A 1 90 ? -28.737 8.408 39.730 1.00 90.75 90 TYR A N 1
ATOM 688 C CA . TYR A 1 90 ? -30.103 7.981 40.020 1.00 90.75 90 TYR A CA 1
ATOM 689 C C . TYR A 1 90 ? -31.018 8.156 38.803 1.00 90.75 90 TYR A C 1
ATOM 691 O O . TYR A 1 90 ? -31.796 7.252 38.490 1.00 90.75 90 TYR A O 1
ATOM 699 N N . GLU A 1 91 ? -30.904 9.283 38.095 1.00 89.69 91 GLU A N 1
ATOM 700 C CA . GLU A 1 91 ? -31.665 9.536 36.868 1.00 89.69 91 GLU A CA 1
ATOM 701 C C . GLU A 1 91 ? -31.342 8.495 35.786 1.00 89.69 91 GLU A C 1
ATOM 703 O O . GLU A 1 91 ? -32.253 7.886 35.221 1.00 89.69 91 GLU A O 1
ATOM 708 N N . LEU A 1 92 ? -30.053 8.213 35.561 1.00 88.19 92 LEU A N 1
ATOM 709 C CA . LEU A 1 92 ? -29.597 7.213 34.590 1.00 88.19 92 LEU A CA 1
ATOM 710 C C . LEU A 1 92 ? -30.091 5.800 34.933 1.00 88.19 92 LEU A C 1
ATOM 712 O O . LEU A 1 92 ? -30.585 5.084 34.059 1.00 88.19 92 LEU A O 1
ATOM 716 N N . VAL A 1 93 ? -29.994 5.400 36.204 1.00 88.44 93 VAL A N 1
ATOM 717 C CA . VAL A 1 93 ? -30.452 4.086 36.686 1.00 88.44 93 VAL A CA 1
ATOM 718 C C . VAL A 1 93 ? -31.965 3.939 36.529 1.00 88.44 93 VAL A C 1
ATOM 720 O O . VAL A 1 93 ? -32.444 2.891 36.088 1.00 88.44 93 VAL A O 1
ATOM 723 N N . THR A 1 94 ? -32.723 4.981 36.875 1.00 88.06 94 THR A N 1
ATOM 724 C CA . THR A 1 94 ? -34.190 4.971 36.798 1.00 88.06 94 THR A CA 1
ATOM 725 C C . THR A 1 94 ? -34.645 4.858 35.346 1.00 88.06 94 THR A C 1
ATOM 727 O O . THR A 1 94 ? -35.405 3.947 35.020 1.00 88.06 94 THR A O 1
ATOM 730 N N . ALA A 1 95 ? -34.075 5.672 34.453 1.00 85.81 95 ALA A N 1
ATOM 731 C CA . ALA A 1 95 ? -34.372 5.628 33.024 1.00 85.81 95 ALA A CA 1
ATOM 732 C C . ALA A 1 95 ? -34.018 4.275 32.379 1.00 85.81 95 ALA A C 1
ATOM 734 O O . ALA A 1 95 ? -34.717 3.801 31.482 1.00 85.81 95 ALA A O 1
ATOM 735 N N . GLN A 1 96 ? -32.933 3.628 32.820 1.00 82.25 96 GLN A N 1
ATOM 736 C CA . GLN A 1 96 ? -32.554 2.303 32.325 1.00 82.25 96 GLN A CA 1
ATOM 737 C C . GLN A 1 96 ? -33.511 1.209 32.818 1.00 82.25 96 GLN A C 1
ATOM 739 O O . GLN A 1 96 ? -33.914 0.351 32.037 1.00 82.25 96 GLN A O 1
ATOM 744 N N . THR A 1 97 ? -33.918 1.269 34.088 1.00 82.06 97 THR A N 1
ATOM 745 C CA . THR A 1 97 ? -34.846 0.298 34.688 1.00 82.06 97 THR A CA 1
ATOM 746 C C . THR A 1 97 ? -36.244 0.396 34.070 1.00 82.06 97 THR A C 1
ATOM 748 O O . THR A 1 97 ? -36.909 -0.619 33.883 1.00 82.06 97 THR A O 1
ATOM 751 N N . GLU A 1 98 ? -36.701 1.607 33.745 1.00 80.94 98 GLU A N 1
ATOM 752 C CA . GLU A 1 98 ? -37.969 1.831 33.041 1.00 80.94 98 GLU A CA 1
ATOM 753 C C . GLU A 1 98 ? -37.938 1.231 31.632 1.00 80.94 98 GLU A C 1
ATOM 755 O O . GLU A 1 98 ? -38.835 0.470 31.278 1.00 80.94 98 GLU A O 1
ATOM 760 N N . LYS A 1 99 ? -36.855 1.454 30.875 1.00 74.31 99 LYS A N 1
ATOM 761 C CA . LYS A 1 99 ? -36.669 0.840 29.550 1.00 74.31 99 LYS A CA 1
ATOM 762 C C . LYS A 1 99 ? -36.620 -0.684 29.593 1.00 74.31 99 LYS A C 1
ATOM 764 O O . LYS A 1 99 ? -37.179 -1.335 28.716 1.00 74.31 99 LYS A O 1
ATOM 769 N N . GLU A 1 100 ? -35.941 -1.271 30.578 1.00 70.94 100 GLU A N 1
ATOM 770 C CA . GLU A 1 100 ? -35.890 -2.732 30.720 1.00 70.94 100 GLU A CA 1
ATOM 771 C C . GLU A 1 100 ? -37.281 -3.317 31.009 1.00 70.94 100 GLU A C 1
ATOM 773 O O . GLU A 1 100 ? -37.640 -4.340 30.426 1.00 70.94 100 GLU A O 1
ATOM 778 N N . LYS A 1 101 ? -38.096 -2.627 31.820 1.00 70.06 101 LYS A N 1
ATOM 779 C CA . LYS A 1 101 ? -39.484 -3.020 32.109 1.00 70.06 101 LYS A CA 1
ATOM 780 C C . LYS A 1 101 ? -40.413 -2.875 30.907 1.00 70.06 101 LYS A C 1
ATOM 782 O O . LYS A 1 101 ? -41.232 -3.762 30.689 1.00 70.06 101 LYS A O 1
ATOM 787 N N . GLU A 1 102 ? -40.287 -1.804 30.123 1.00 68.75 102 GLU A N 1
ATOM 788 C CA . GLU A 1 102 ? -41.062 -1.633 28.885 1.00 68.75 102 GLU A CA 1
ATOM 789 C C . GLU A 1 102 ? -40.773 -2.776 27.901 1.00 68.75 102 GLU A C 1
ATOM 791 O O . GLU A 1 102 ? -41.697 -3.428 27.421 1.00 68.75 102 GLU A O 1
ATOM 796 N N . VAL A 1 103 ? -39.494 -3.117 27.702 1.00 65.62 103 VAL A N 1
ATOM 797 C CA . VAL A 1 103 ? -39.074 -4.202 26.797 1.00 65.62 103 VAL A CA 1
ATOM 798 C C . VAL A 1 103 ? -39.528 -5.587 27.277 1.00 65.62 103 VAL A C 1
ATOM 800 O O . VAL A 1 103 ? -39.814 -6.453 26.447 1.00 65.62 103 VAL A O 1
ATOM 803 N N . GLU A 1 104 ? -39.573 -5.840 28.588 1.00 64.81 104 GLU A N 1
ATOM 804 C CA . GLU A 1 104 ? -40.176 -7.069 29.124 1.00 64.81 104 GLU A CA 1
ATOM 805 C C . GLU A 1 104 ? -41.694 -7.087 28.925 1.00 64.81 104 GLU A C 1
ATOM 807 O O . GLU A 1 104 ? -42.220 -8.096 28.453 1.00 64.81 104 GLU A O 1
ATOM 812 N N . SER A 1 105 ? -42.380 -5.970 29.180 1.00 65.44 105 SER A N 1
ATOM 813 C CA . SER A 1 105 ? -43.834 -5.879 29.013 1.00 65.44 105 SER A CA 1
ATOM 814 C C . SER A 1 105 ? -44.273 -6.036 27.555 1.00 65.44 105 SER A C 1
ATOM 816 O O . SER A 1 105 ? -45.252 -6.72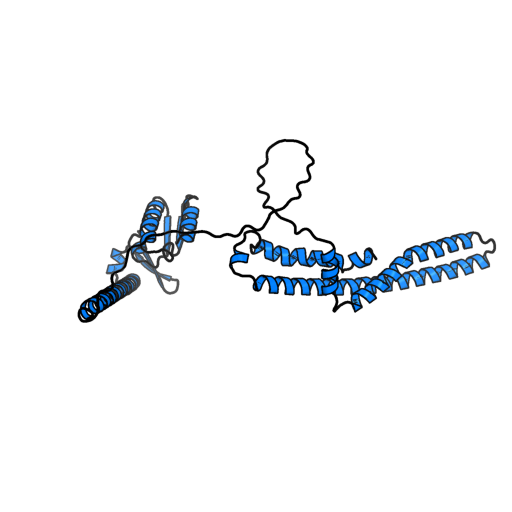5 27.283 1.00 65.44 105 SER A O 1
ATOM 818 N N . ASP A 1 106 ? -43.514 -5.498 26.597 1.00 65.88 106 ASP A N 1
ATOM 819 C CA . ASP A 1 106 ? -43.799 -5.648 25.168 1.00 65.88 106 ASP A CA 1
ATOM 820 C C . ASP A 1 106 ? -43.627 -7.099 24.706 1.00 65.88 106 ASP A C 1
ATOM 822 O O . ASP A 1 106 ? -44.430 -7.601 23.923 1.00 65.88 106 ASP A O 1
ATOM 826 N N . LYS A 1 107 ? -42.627 -7.817 25.232 1.00 64.25 107 LYS A N 1
ATOM 827 C CA . LYS A 1 107 ? -42.428 -9.243 24.927 1.00 64.25 107 LYS A CA 1
ATOM 828 C C . LYS A 1 107 ? -43.506 -10.127 25.539 1.00 64.25 107 LYS A C 1
ATOM 830 O O . LYS A 1 107 ? -43.911 -11.102 24.906 1.00 64.25 107 LYS A O 1
ATO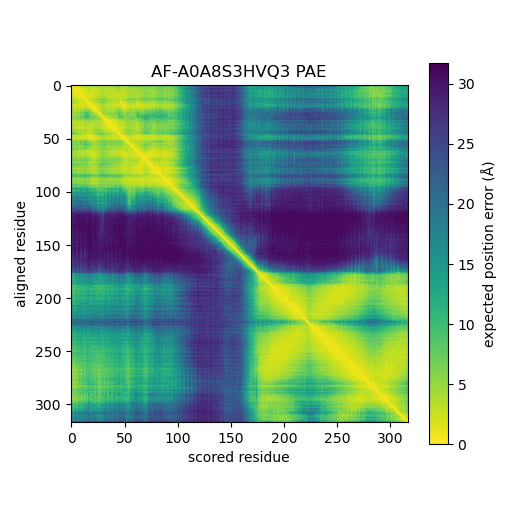M 835 N N . GLU A 1 108 ? -43.951 -9.818 26.755 1.00 65.69 108 GLU A N 1
ATOM 836 C CA . GLU A 1 108 ? -45.073 -10.517 27.383 1.00 65.69 108 GLU A CA 1
ATOM 837 C C . GLU A 1 108 ? -46.367 -10.265 26.608 1.00 65.69 108 GLU A C 1
ATOM 839 O O . GLU A 1 108 ? -47.045 -11.230 26.263 1.00 65.69 108 GLU A O 1
ATOM 844 N N . ASN A 1 109 ? -46.638 -9.018 26.215 1.00 66.19 109 ASN A N 1
ATOM 845 C CA . ASN A 1 109 ? -47.793 -8.659 25.393 1.00 66.19 109 ASN A CA 1
ATOM 846 C C . ASN A 1 109 ? -47.752 -9.324 24.006 1.00 66.19 109 ASN A C 1
ATOM 848 O O . ASN A 1 109 ? -48.762 -9.862 23.562 1.00 66.19 109 ASN A O 1
ATOM 852 N N . GLU A 1 110 ? -46.600 -9.359 23.326 1.00 65.94 110 GLU A N 1
ATOM 853 C CA . GLU A 1 110 ? -46.447 -10.055 22.038 1.00 65.94 110 GLU A CA 1
ATOM 854 C C . GLU A 1 110 ? -46.644 -11.572 22.172 1.00 65.94 110 GLU A C 1
ATOM 856 O O . GLU A 1 110 ? -47.243 -12.208 21.300 1.00 65.94 110 GLU A O 1
ATOM 861 N N . MET A 1 111 ? -46.154 -12.173 23.260 1.00 65.38 111 MET A N 1
ATOM 862 C CA . MET A 1 111 ? -46.312 -13.603 23.523 1.00 65.38 111 MET A CA 1
ATOM 863 C C . MET A 1 111 ? -47.754 -13.946 23.918 1.00 65.38 111 MET A C 1
ATOM 865 O O . MET A 1 111 ? -48.271 -14.983 23.500 1.00 65.38 111 MET A O 1
ATOM 869 N N . GLU A 1 112 ? -48.423 -13.069 24.664 1.00 66.69 112 GLU A N 1
ATOM 870 C CA . GLU A 1 112 ? -49.830 -13.190 25.039 1.00 66.69 112 GLU A CA 1
ATOM 871 C C . GLU A 1 112 ? -50.750 -12.963 23.828 1.00 66.69 112 GLU A C 1
ATOM 873 O O . GLU A 1 112 ? -51.704 -13.714 23.635 1.00 66.69 112 GLU A O 1
ATOM 878 N N . GLU A 1 113 ? -50.411 -12.039 22.923 1.00 64.94 113 GLU A N 1
ATOM 879 C CA . GLU A 1 113 ? -51.107 -11.845 21.648 1.00 64.94 113 GLU A CA 1
ATOM 880 C C . GLU A 1 113 ? -50.879 -13.031 20.691 1.00 64.94 113 GLU A C 1
ATOM 882 O O . GLU A 1 113 ? -51.812 -13.493 20.028 1.00 64.94 113 GLU A O 1
ATOM 887 N N . ALA A 1 114 ? -49.668 -13.597 20.646 1.00 67.88 114 ALA A N 1
ATOM 888 C CA . ALA A 1 114 ? -49.376 -14.818 19.894 1.00 67.88 114 ALA A CA 1
ATOM 889 C C . ALA A 1 114 ? -50.131 -16.041 20.452 1.00 67.88 114 ALA A C 1
ATOM 891 O O . ALA A 1 114 ? -50.638 -16.863 19.681 1.00 67.88 114 ALA A O 1
ATOM 892 N N . LEU A 1 115 ? -50.265 -16.141 21.778 1.00 65.62 115 LEU A N 1
ATOM 893 C CA . LEU A 1 115 ? -51.045 -17.180 22.448 1.00 65.62 115 LEU A CA 1
ATOM 894 C C . LEU A 1 115 ? -52.555 -16.973 22.236 1.00 65.62 115 LEU A C 1
ATOM 896 O O . LEU A 1 115 ? -53.274 -17.930 21.951 1.00 65.62 115 LEU A O 1
ATOM 900 N N . ALA A 1 116 ? -53.040 -15.730 22.269 1.00 64.88 116 ALA A N 1
ATOM 901 C CA . ALA A 1 116 ? -54.427 -15.377 21.969 1.00 64.88 116 ALA A CA 1
ATOM 902 C C . ALA A 1 116 ? -54.792 -15.675 20.505 1.00 64.88 116 ALA A C 1
ATOM 904 O O . ALA A 1 116 ? -55.888 -16.170 20.234 1.00 64.88 116 ALA A O 1
ATOM 905 N N . ARG A 1 117 ? -53.863 -15.473 19.559 1.00 64.44 117 ARG A N 1
ATOM 906 C CA . ARG A 1 117 ? -54.021 -15.895 18.155 1.00 64.44 117 ARG A CA 1
ATOM 907 C C . ARG A 1 117 ? -54.108 -17.420 18.016 1.00 64.44 117 ARG A C 1
ATOM 909 O O . ARG A 1 117 ? -54.907 -17.898 17.217 1.00 64.44 117 ARG A O 1
ATOM 916 N N . GLN A 1 118 ? -53.380 -18.189 18.830 1.00 57.66 118 GLN A N 1
ATOM 917 C CA . GLN A 1 118 ? -53.520 -19.654 18.875 1.00 57.66 118 GLN A CA 1
ATOM 918 C C . GLN A 1 118 ? -54.838 -20.125 19.510 1.00 57.66 118 GLN A C 1
ATOM 920 O O . GLN A 1 118 ? -55.408 -21.121 19.064 1.00 57.66 118 GLN A O 1
ATOM 925 N N . VAL A 1 119 ? -55.352 -19.425 20.526 1.00 56.22 119 VAL A N 1
ATOM 926 C CA . VAL A 1 119 ? -56.635 -19.762 21.172 1.00 56.22 119 VAL A CA 1
ATOM 927 C C . VAL A 1 119 ? -57.833 -19.338 20.301 1.00 56.22 119 VAL A C 1
ATOM 929 O O . VAL A 1 119 ? -58.850 -20.034 20.273 1.00 56.22 119 VAL A O 1
ATOM 932 N N . GLY A 1 120 ? -57.696 -18.264 19.515 1.00 48.41 120 GLY A N 1
ATOM 933 C CA . GLY A 1 120 ? -58.704 -17.774 18.565 1.00 48.41 120 GLY A CA 1
ATOM 934 C C . GLY A 1 120 ? -58.904 -18.641 17.312 1.00 48.41 120 GLY A C 1
ATOM 935 O O . GLY A 1 120 ? -59.945 -18.543 16.664 1.00 48.41 120 GLY A O 1
ATOM 936 N N . GLU A 1 121 ? -57.968 -19.541 16.994 1.00 44.94 121 GLU A N 1
ATOM 937 C CA . GLU A 1 121 ? -58.047 -20.454 15.840 1.00 44.94 121 GLU A CA 1
ATOM 938 C C . GLU A 1 121 ? -58.570 -21.866 16.180 1.00 44.94 121 GLU A C 1
ATOM 940 O O . GLU A 1 121 ? -58.423 -22.805 15.397 1.00 44.94 121 GLU A O 1
ATOM 945 N N . SER A 1 122 ? -59.275 -22.051 17.305 1.00 39.97 122 SER A N 1
ATOM 946 C CA . SER A 1 122 ? -59.894 -23.351 17.639 1.00 39.97 122 SER A CA 1
ATOM 947 C C . SER A 1 122 ? -61.258 -23.610 16.972 1.00 39.97 122 SER A C 1
ATOM 949 O O . SER A 1 122 ? -62.045 -24.453 17.403 1.00 39.97 122 SER A O 1
ATOM 951 N N . SER A 1 123 ? -61.581 -22.934 15.869 1.00 46.06 123 SER A N 1
ATOM 952 C CA . SER A 1 123 ? -62.737 -23.319 15.054 1.00 46.06 123 SER A CA 1
ATOM 953 C C . SER A 1 123 ? -62.476 -23.151 13.565 1.00 46.06 123 SER A C 1
ATOM 955 O O . SER A 1 123 ? -62.498 -22.048 13.034 1.00 46.06 123 SER A O 1
ATOM 957 N N . LYS A 1 124 ? -62.374 -24.317 12.906 1.00 39.69 124 LYS A N 1
ATOM 958 C CA . LYS A 1 124 ? -62.249 -24.582 11.459 1.00 39.69 124 LYS A CA 1
ATOM 959 C C . LYS A 1 124 ? -60.806 -24.564 10.923 1.00 39.69 124 LYS A C 1
ATOM 961 O O . LYS A 1 124 ? -60.384 -23.584 10.343 1.00 39.69 124 LYS A O 1
ATOM 966 N N . HIS A 1 125 ? -60.120 -25.713 10.909 1.00 36.47 125 HIS A N 1
ATOM 967 C CA . HIS A 1 125 ? -60.095 -26.601 9.732 1.00 36.47 125 HIS A CA 1
ATOM 968 C C . HIS A 1 125 ? -59.170 -27.829 9.891 1.00 36.47 125 HIS A C 1
ATOM 970 O O . HIS A 1 125 ? -58.010 -27.736 10.264 1.00 36.47 125 HIS A O 1
ATOM 976 N N . LYS A 1 126 ? -59.733 -28.987 9.522 1.00 33.62 126 LYS A N 1
ATOM 977 C CA . LYS A 1 126 ? -59.134 -30.220 8.974 1.00 33.62 126 LYS A CA 1
ATOM 978 C C . LYS A 1 126 ? -57.656 -30.547 9.261 1.00 33.62 126 LYS A C 1
ATOM 980 O O . LYS A 1 126 ? -56.737 -30.169 8.544 1.00 33.62 126 LYS A O 1
ATOM 985 N N . MET A 1 127 ? -57.529 -31.516 10.162 1.00 33.22 127 MET A N 1
ATOM 986 C CA . MET A 1 127 ? -56.521 -32.574 10.237 1.00 33.22 127 MET A CA 1
ATOM 987 C C . MET A 1 127 ? -55.935 -32.996 8.867 1.00 33.22 127 MET A C 1
ATOM 989 O O . MET A 1 127 ? -56.587 -33.690 8.083 1.00 33.22 127 MET A O 1
ATOM 993 N N . ARG A 1 128 ? -54.663 -32.661 8.611 1.00 34.09 128 ARG A N 1
ATOM 994 C CA . ARG A 1 128 ? -53.788 -33.395 7.679 1.00 34.09 128 ARG A CA 1
ATOM 995 C C . ARG A 1 128 ? -52.612 -33.969 8.463 1.00 34.09 128 ARG A C 1
ATOM 997 O O . ARG A 1 128 ? -51.856 -33.252 9.104 1.00 34.09 128 ARG A O 1
ATOM 1004 N N . ARG A 1 129 ? -52.506 -35.297 8.421 1.00 34.47 129 ARG A N 1
ATOM 1005 C CA . ARG A 1 129 ? -51.460 -36.103 9.061 1.00 34.47 129 ARG A CA 1
ATOM 1006 C C . ARG A 1 129 ? -50.081 -35.769 8.471 1.00 34.47 129 ARG A C 1
ATOM 1008 O O . ARG A 1 129 ? -49.962 -35.833 7.247 1.00 34.47 129 ARG A O 1
ATOM 1015 N N . PRO A 1 130 ? -49.025 -35.549 9.273 1.00 37.44 130 PRO A N 1
ATOM 1016 C CA . PRO A 1 130 ? -47.667 -35.678 8.776 1.00 37.44 130 PRO A CA 1
ATOM 1017 C C . PRO A 1 130 ? -47.273 -37.159 8.826 1.00 37.44 130 PRO A C 1
ATOM 1019 O O . PRO A 1 130 ? -47.194 -37.782 9.886 1.00 37.44 130 PRO A O 1
ATOM 1022 N N . SER A 1 131 ? -47.043 -37.755 7.659 1.00 37.97 131 SER A N 1
ATOM 1023 C CA . SER A 1 131 ? -46.353 -39.036 7.569 1.00 37.97 131 SER A CA 1
ATOM 1024 C C . SER A 1 131 ? -44.870 -38.825 7.860 1.00 37.97 131 SER A C 1
ATOM 1026 O O . SER A 1 131 ? -44.182 -38.108 7.134 1.00 37.97 131 SER A O 1
ATOM 1028 N N . ARG A 1 132 ? -44.385 -39.501 8.904 1.00 41.16 132 ARG A N 1
ATOM 1029 C CA . ARG A 1 132 ? -42.976 -39.841 9.132 1.00 41.16 132 ARG A CA 1
ATOM 1030 C C . ARG A 1 132 ? -42.278 -40.205 7.818 1.00 41.16 132 ARG A C 1
ATOM 1032 O O . ARG A 1 132 ? -42.658 -41.191 7.191 1.00 41.16 132 ARG A O 1
ATOM 1039 N N . ARG A 1 133 ? -41.174 -39.526 7.507 1.00 32.28 133 ARG A N 1
ATOM 1040 C CA . ARG A 1 133 ? -39.945 -40.194 7.055 1.00 32.28 133 ARG A CA 1
ATOM 1041 C C . ARG A 1 133 ? -38.731 -39.302 7.308 1.00 32.28 133 ARG A C 1
ATOM 1043 O O . ARG A 1 133 ? -38.643 -38.184 6.819 1.00 32.28 133 ARG A O 1
ATOM 1050 N N . MET A 1 134 ? -37.841 -39.838 8.134 1.00 34.88 134 MET A N 1
ATOM 1051 C CA . MET A 1 134 ? -36.497 -39.352 8.412 1.00 34.88 134 MET A CA 1
ATOM 1052 C C . MET A 1 134 ? -35.602 -39.433 7.165 1.00 34.88 134 MET A C 1
ATOM 1054 O O . MET A 1 134 ? -35.746 -40.359 6.373 1.00 34.88 134 MET A O 1
ATOM 1058 N N . SER A 1 135 ? -34.670 -38.474 7.095 1.00 39.34 135 SER A N 1
ATOM 1059 C CA . SER A 1 135 ? -33.282 -38.516 6.593 1.00 39.34 135 SER A CA 1
ATOM 1060 C C . SER A 1 135 ? -32.919 -39.393 5.386 1.00 39.34 135 SER A C 1
ATOM 1062 O O . SER A 1 135 ? -33.079 -40.606 5.430 1.00 39.34 135 SER A O 1
ATOM 1064 N N . ILE A 1 136 ? -32.190 -38.808 4.428 1.00 37.44 136 ILE A N 1
ATOM 1065 C CA . ILE A 1 136 ? -30.775 -39.144 4.171 1.00 37.44 136 ILE A CA 1
ATOM 1066 C C . ILE A 1 136 ? -30.153 -38.072 3.265 1.00 37.44 136 ILE A C 1
ATOM 1068 O O . ILE A 1 136 ? -30.625 -37.763 2.175 1.00 37.44 136 ILE A O 1
ATOM 1072 N N . MET A 1 137 ? -29.070 -37.513 3.788 1.00 38.78 137 MET A N 1
ATOM 1073 C CA . MET A 1 137 ? -28.066 -36.687 3.138 1.00 38.78 137 MET A CA 1
ATOM 1074 C C . MET A 1 137 ? -27.346 -37.508 2.057 1.00 38.78 137 MET A C 1
ATOM 1076 O O . MET A 1 137 ? -26.769 -38.546 2.366 1.00 38.78 137 MET A O 1
ATOM 1080 N N . MET A 1 138 ? -27.313 -37.033 0.811 1.00 36.31 138 MET A N 1
ATOM 1081 C CA . MET A 1 138 ? -26.303 -37.465 -0.160 1.00 36.31 138 MET A CA 1
ATOM 1082 C C . MET A 1 138 ? -25.576 -36.252 -0.724 1.00 36.31 138 MET A C 1
ATOM 1084 O O . MET A 1 138 ? -26.131 -35.439 -1.461 1.00 36.31 138 MET A O 1
ATOM 1088 N N . ARG A 1 139 ? -24.295 -36.175 -0.360 1.00 36.66 139 ARG A N 1
ATOM 1089 C CA . ARG A 1 139 ? -23.271 -35.379 -1.027 1.00 36.66 139 ARG A CA 1
ATOM 1090 C C . ARG A 1 139 ? -23.162 -35.823 -2.489 1.00 36.66 139 ARG A C 1
ATOM 1092 O O . ARG A 1 139 ? -23.003 -37.010 -2.761 1.00 36.66 139 ARG A O 1
ATOM 1099 N N . ARG A 1 140 ? -23.144 -34.866 -3.413 1.00 32.41 140 ARG A N 1
ATOM 1100 C CA . ARG A 1 140 ? -22.546 -35.032 -4.742 1.00 32.41 140 ARG A CA 1
ATOM 1101 C C . ARG A 1 140 ? -21.582 -33.876 -4.983 1.00 32.41 140 ARG A C 1
ATOM 1103 O O . ARG A 1 140 ? -21.984 -32.821 -5.452 1.00 32.41 140 ARG A O 1
ATOM 1110 N N . SER A 1 141 ? -20.314 -34.088 -4.644 1.00 33.84 141 SER A N 1
ATOM 1111 C CA . SER A 1 141 ? -19.196 -33.356 -5.233 1.00 33.84 141 SER A CA 1
ATOM 1112 C C . SER A 1 141 ? -18.684 -34.179 -6.411 1.00 33.84 141 SER A C 1
ATOM 1114 O O . SER A 1 141 ? -18.227 -35.310 -6.244 1.00 33.84 141 SER A O 1
ATOM 1116 N N . SER A 1 142 ? -18.812 -33.636 -7.616 1.00 37.31 142 SER A N 1
ATOM 1117 C CA . SER A 1 142 ? -18.214 -34.208 -8.816 1.00 37.31 142 SER A CA 1
ATOM 1118 C C . SER A 1 142 ? -16.714 -33.933 -8.819 1.00 37.31 142 SER A C 1
ATOM 1120 O O . SER A 1 142 ? -16.271 -32.792 -8.922 1.00 37.31 142 SER A O 1
ATOM 1122 N N . ILE A 1 143 ? -15.963 -35.024 -8.706 1.00 34.94 143 ILE A N 1
ATOM 1123 C CA . ILE A 1 143 ? -14.550 -35.173 -9.043 1.00 34.94 143 ILE A CA 1
ATOM 1124 C C . ILE A 1 143 ? -14.354 -34.840 -10.527 1.00 34.94 143 ILE A C 1
ATOM 1126 O O . ILE A 1 143 ? -14.971 -35.478 -11.378 1.00 34.94 143 ILE A O 1
ATOM 1130 N N . VAL A 1 144 ? -13.450 -33.909 -10.844 1.00 33.34 144 VAL A N 1
ATOM 1131 C CA . VAL A 1 144 ? -12.793 -33.853 -12.158 1.00 33.34 144 VAL A CA 1
ATOM 1132 C C . VAL A 1 144 ? -11.279 -33.771 -11.955 1.00 33.34 144 VAL A C 1
ATOM 1134 O O . VAL A 1 144 ? -10.710 -32.719 -11.702 1.00 33.34 144 VAL A O 1
ATOM 1137 N N . SER A 1 145 ? -10.681 -34.959 -12.052 1.00 27.80 145 SER A N 1
ATOM 1138 C CA . SER A 1 145 ? -9.403 -35.293 -12.690 1.00 27.80 145 SER A CA 1
ATOM 1139 C C . SER A 1 145 ? -8.169 -34.434 -12.386 1.00 27.80 145 SER A C 1
ATOM 1141 O O . SER A 1 145 ? -7.803 -33.537 -13.142 1.00 27.80 145 SER A O 1
ATOM 1143 N N . VAL A 1 146 ? -7.415 -34.879 -11.380 1.00 30.45 146 VAL A N 1
ATOM 1144 C CA . VAL A 1 146 ? -5.955 -34.734 -11.330 1.00 30.45 146 VAL A CA 1
ATOM 1145 C C . VAL A 1 146 ? -5.346 -35.793 -12.252 1.00 30.45 146 VAL A C 1
ATOM 1147 O O . VAL A 1 146 ? -5.561 -36.987 -12.045 1.00 30.45 146 VAL A O 1
ATOM 1150 N N . LYS A 1 147 ? -4.567 -35.374 -13.254 1.00 26.47 147 LYS A N 1
ATOM 1151 C CA . LYS A 1 147 ? -3.661 -36.269 -13.983 1.00 26.47 147 LYS A CA 1
ATOM 1152 C C . LYS A 1 147 ? -2.305 -35.595 -14.211 1.00 26.47 147 LYS A C 1
ATOM 1154 O O . LYS A 1 147 ? -2.182 -34.704 -15.040 1.00 26.47 147 LYS A O 1
ATOM 1159 N N . SER A 1 148 ? -1.350 -36.072 -13.408 1.00 30.12 148 SER A N 1
ATOM 1160 C CA . SER A 1 148 ? 0.081 -36.312 -13.658 1.00 30.12 148 SER A CA 1
ATOM 1161 C C . SER A 1 148 ? 0.909 -35.253 -14.390 1.00 30.12 148 SER A C 1
ATOM 1163 O O . SER A 1 148 ? 0.698 -35.052 -15.578 1.00 30.12 148 SER A O 1
ATOM 1165 N N . VAL A 1 149 ? 1.978 -34.772 -13.744 1.00 27.98 149 VAL A N 1
ATOM 1166 C CA . VAL A 1 149 ? 3.355 -35.228 -14.038 1.00 27.98 149 VAL A CA 1
ATOM 1167 C C . VAL A 1 149 ? 4.177 -35.103 -12.749 1.00 27.98 149 VAL A C 1
ATOM 1169 O O . VAL A 1 149 ? 4.477 -34.002 -12.302 1.00 27.98 149 VAL A O 1
ATOM 1172 N N . ILE A 1 150 ? 4.511 -36.248 -12.154 1.00 30.38 150 ILE A N 1
ATOM 1173 C CA . ILE A 1 150 ? 5.704 -36.406 -11.321 1.00 30.38 150 ILE A CA 1
ATOM 1174 C C . ILE A 1 150 ? 6.816 -36.758 -12.309 1.00 30.38 150 ILE A C 1
ATOM 1176 O O . ILE A 1 150 ? 6.653 -37.694 -13.091 1.00 30.38 150 ILE A O 1
ATOM 1180 N N . SER A 1 151 ? 7.907 -35.998 -12.294 1.00 26.77 151 SER A N 1
ATOM 1181 C CA . SER A 1 151 ? 9.206 -36.478 -12.754 1.00 26.77 151 SER A CA 1
ATOM 1182 C C . SER A 1 151 ? 10.151 -36.345 -11.576 1.00 26.77 151 SER A C 1
ATOM 1184 O O . SER A 1 151 ? 10.374 -35.248 -11.069 1.00 26.77 151 SER A O 1
ATOM 1186 N N . GLU A 1 152 ? 10.629 -37.498 -11.136 1.00 28.23 152 GLU A N 1
ATOM 1187 C CA . GLU A 1 152 ? 11.644 -37.705 -10.115 1.00 28.23 152 GLU A CA 1
ATOM 1188 C C . GLU A 1 152 ? 12.982 -37.070 -10.511 1.00 28.23 152 GLU A C 1
ATOM 1190 O O . GLU A 1 152 ? 13.376 -37.123 -11.676 1.00 28.23 152 GLU A O 1
ATOM 1195 N N . ALA A 1 153 ? 13.704 -36.553 -9.515 1.00 27.41 153 ALA A N 1
ATOM 1196 C CA . ALA A 1 153 ? 15.110 -36.886 -9.283 1.00 27.41 153 ALA A CA 1
ATOM 1197 C C . ALA A 1 153 ? 15.491 -36.492 -7.841 1.00 27.41 153 ALA A C 1
ATOM 1199 O O . ALA A 1 153 ? 15.352 -35.340 -7.439 1.00 27.41 153 ALA A O 1
ATOM 1200 N N . ASN A 1 154 ? 15.913 -37.499 -7.076 1.00 26.70 154 ASN A N 1
ATOM 1201 C CA . ASN A 1 154 ? 16.328 -37.472 -5.671 1.00 26.70 154 ASN A CA 1
ATOM 1202 C C . ASN A 1 154 ? 17.640 -36.703 -5.437 1.00 26.70 154 ASN A C 1
ATOM 1204 O O . ASN A 1 154 ? 18.530 -36.803 -6.277 1.00 26.70 154 ASN A O 1
ATOM 1208 N N . SER A 1 155 ? 17.808 -36.120 -4.239 1.00 26.33 155 SER A N 1
ATOM 1209 C CA . SER A 1 155 ? 18.868 -36.519 -3.283 1.00 26.33 155 SER A CA 1
ATOM 1210 C C . SER A 1 155 ? 18.812 -35.727 -1.956 1.00 26.33 155 SER A C 1
ATOM 1212 O O . SER A 1 155 ? 19.009 -34.517 -1.955 1.00 26.33 155 SER A O 1
ATOM 1214 N N . GLU A 1 156 ? 18.592 -36.480 -0.867 1.00 28.12 156 GLU A N 1
ATOM 1215 C CA . GLU A 1 156 ? 19.262 -36.423 0.456 1.00 28.12 156 GLU A CA 1
ATOM 1216 C C . GLU A 1 156 ? 18.906 -35.334 1.513 1.00 28.12 156 GLU A C 1
ATOM 1218 O O . GLU A 1 156 ? 19.158 -34.146 1.354 1.00 28.12 156 GLU A O 1
ATOM 1223 N N . THR A 1 157 ? 18.304 -35.835 2.613 1.00 26.52 157 THR A N 1
ATOM 1224 C CA . THR A 1 157 ? 18.446 -35.547 4.076 1.00 26.52 157 THR A CA 1
ATOM 1225 C C . THR A 1 157 ? 19.463 -34.466 4.508 1.00 26.52 157 THR A C 1
ATOM 1227 O O . THR A 1 157 ? 20.546 -34.418 3.948 1.00 26.52 157 THR A O 1
ATOM 1230 N N . GLU A 1 158 ? 19.296 -33.622 5.541 1.00 26.52 158 GLU A N 1
ATOM 1231 C CA . GLU A 1 158 ? 18.680 -33.772 6.874 1.00 26.52 158 GLU A CA 1
ATOM 1232 C C . GLU A 1 158 ? 18.650 -32.398 7.620 1.00 26.52 158 GLU A C 1
ATOM 1234 O O . GLU A 1 158 ? 19.445 -31.513 7.317 1.00 26.52 158 GLU A O 1
ATOM 1239 N N . HIS A 1 159 ? 17.799 -32.303 8.654 1.00 26.59 159 HIS A N 1
ATOM 1240 C CA . HIS A 1 159 ? 17.779 -31.388 9.821 1.00 26.59 159 HIS A CA 1
ATOM 1241 C C . HIS A 1 159 ? 17.235 -29.932 9.798 1.00 26.59 159 HIS A C 1
ATOM 1243 O O . HIS A 1 159 ? 17.807 -28.999 9.247 1.00 26.59 159 HIS A O 1
ATOM 1249 N N . ASP A 1 160 ? 16.162 -29.790 10.593 1.00 28.81 160 ASP A N 1
ATOM 1250 C CA . ASP A 1 160 ? 15.845 -28.778 11.614 1.00 28.81 160 ASP A CA 1
ATOM 1251 C C . ASP A 1 160 ? 15.863 -27.282 11.279 1.00 28.81 160 ASP A C 1
ATOM 1253 O O . ASP A 1 160 ? 16.850 -26.563 11.411 1.00 28.81 160 ASP A O 1
ATOM 1257 N N . GLY A 1 161 ? 14.647 -26.788 11.053 1.00 27.61 161 GLY A N 1
ATOM 1258 C CA . GLY A 1 161 ? 14.257 -25.394 11.187 1.00 27.61 161 GLY A CA 1
ATOM 1259 C C . GLY A 1 161 ? 12.817 -25.252 10.726 1.00 27.61 161 GLY A C 1
ATOM 1260 O O . GLY A 1 161 ? 12.565 -25.141 9.532 1.00 27.61 161 GLY A O 1
ATOM 1261 N N . VAL A 1 162 ? 11.854 -25.295 11.651 1.00 30.44 162 VAL A N 1
ATOM 1262 C CA . VAL A 1 162 ? 10.450 -24.989 11.336 1.00 30.44 162 VAL A CA 1
ATOM 1263 C C . VAL A 1 162 ? 10.357 -23.496 11.025 1.00 30.44 162 VAL A C 1
ATOM 1265 O O . VAL A 1 162 ? 10.030 -22.677 11.880 1.00 30.44 162 VAL A O 1
ATOM 1268 N N . ILE A 1 163 ? 10.674 -23.138 9.784 1.00 29.22 163 ILE A N 1
ATOM 1269 C CA . ILE A 1 163 ? 10.176 -21.928 9.155 1.00 29.22 163 ILE A CA 1
ATOM 1270 C C . ILE A 1 163 ? 8.854 -22.339 8.524 1.00 29.22 163 ILE A C 1
ATOM 1272 O O . ILE A 1 163 ? 8.805 -23.150 7.601 1.00 29.22 163 ILE A O 1
ATOM 1276 N N . ILE A 1 164 ? 7.761 -21.805 9.063 1.00 34.22 164 ILE A N 1
ATOM 1277 C CA . ILE A 1 164 ? 6.473 -21.808 8.376 1.00 34.22 164 ILE A CA 1
ATOM 1278 C C . ILE A 1 164 ? 6.638 -20.835 7.202 1.00 34.22 164 ILE A C 1
ATOM 1280 O O . ILE A 1 164 ? 6.250 -19.672 7.281 1.00 34.22 164 ILE A O 1
ATOM 1284 N N . GLU A 1 165 ? 7.296 -21.284 6.132 1.00 31.75 165 GLU A N 1
ATOM 1285 C CA . GLU A 1 165 ? 7.231 -20.613 4.843 1.00 31.75 165 GLU A CA 1
ATOM 1286 C C . GLU A 1 165 ? 5.813 -20.834 4.329 1.00 31.75 165 GLU A C 1
ATOM 1288 O O . GLU A 1 165 ? 5.453 -21.889 3.801 1.00 31.75 165 GLU A O 1
ATOM 1293 N N . GLY A 1 166 ? 4.967 -19.827 4.557 1.00 35.84 166 GLY A N 1
ATOM 1294 C CA . GLY A 1 166 ? 3.732 -19.683 3.813 1.00 35.84 166 GLY A CA 1
ATOM 1295 C C . GLY A 1 166 ? 4.078 -19.818 2.338 1.00 35.84 166 GLY A C 1
ATOM 1296 O O . GLY A 1 166 ? 4.945 -19.107 1.840 1.00 35.84 166 GLY A O 1
ATOM 1297 N N . VAL A 1 167 ? 3.440 -20.783 1.681 1.00 35.16 167 VAL A N 1
ATOM 1298 C CA . VAL A 1 167 ? 3.602 -21.090 0.263 1.00 35.16 167 VAL A CA 1
ATOM 1299 C C . VAL A 1 167 ? 3.282 -19.828 -0.542 1.00 35.16 167 VAL A C 1
ATOM 1301 O O . VAL A 1 167 ? 2.149 -19.605 -0.968 1.00 35.16 167 VAL A O 1
ATOM 1304 N N . GLU A 1 168 ? 4.286 -18.979 -0.757 1.00 42.53 168 GLU A N 1
ATOM 1305 C CA . GLU A 1 168 ? 4.302 -18.000 -1.829 1.00 42.53 168 GLU A CA 1
ATOM 1306 C C . GLU A 1 168 ? 4.443 -18.797 -3.120 1.00 42.53 168 GLU A C 1
ATOM 1308 O O . GLU A 1 168 ? 5.527 -18.969 -3.681 1.00 42.53 168 GLU A O 1
ATOM 1313 N N . SER A 1 169 ? 3.321 -19.310 -3.622 1.00 38.66 169 SER A N 1
ATOM 1314 C CA . SER A 1 169 ? 3.248 -19.711 -5.016 1.00 38.66 169 SER A CA 1
ATOM 1315 C C . SER A 1 169 ? 3.412 -18.442 -5.855 1.00 38.66 169 SER A C 1
ATOM 1317 O O . SER A 1 169 ? 2.429 -17.783 -6.204 1.00 38.66 169 SER A O 1
ATOM 1319 N N . LYS A 1 170 ? 4.664 -18.066 -6.147 1.00 37.25 170 LYS A N 1
ATOM 1320 C CA . LYS A 1 170 ? 4.989 -17.079 -7.177 1.00 37.25 170 LYS A CA 1
ATOM 1321 C C . LYS A 1 170 ? 4.223 -17.502 -8.432 1.00 37.25 170 LYS A C 1
ATOM 1323 O O . LYS A 1 170 ? 4.399 -18.642 -8.874 1.00 37.25 170 LYS A O 1
ATOM 1328 N N . PRO A 1 171 ? 3.339 -16.663 -8.997 1.00 45.50 171 PRO A N 1
ATOM 1329 C CA . PRO A 1 171 ? 2.619 -17.048 -10.198 1.00 45.50 171 PRO A CA 1
ATOM 1330 C C . PRO A 1 171 ? 3.648 -17.334 -11.296 1.00 45.50 171 PRO A C 1
ATOM 1332 O O . PRO A 1 171 ? 4.424 -16.460 -11.677 1.00 45.50 171 PRO A O 1
ATOM 1335 N N . SER A 1 172 ? 3.686 -18.577 -11.783 1.00 39.47 172 SER A N 1
ATOM 1336 C CA . SER A 1 172 ? 4.598 -18.989 -12.850 1.00 39.47 172 SER A CA 1
ATOM 1337 C C . SER A 1 172 ? 4.317 -18.153 -14.102 1.00 39.47 172 SER A C 1
ATOM 1339 O O . SER A 1 172 ? 3.260 -18.291 -14.729 1.00 39.47 172 SER A O 1
ATOM 1341 N N . PHE A 1 173 ? 5.241 -17.265 -14.456 1.00 46.09 173 PHE A N 1
ATOM 1342 C CA . PHE A 1 173 ? 5.090 -16.329 -15.564 1.00 46.09 173 PHE A CA 1
ATOM 1343 C C . PHE A 1 173 ? 5.341 -17.063 -16.889 1.00 46.09 173 PHE A C 1
ATOM 1345 O O . PHE A 1 173 ? 6.476 -17.340 -17.264 1.00 46.09 173 PHE A O 1
ATOM 1352 N N . ARG A 1 174 ? 4.278 -17.448 -17.601 1.00 47.62 174 ARG A N 1
ATOM 1353 C CA . ARG A 1 174 ? 4.399 -18.081 -18.926 1.00 47.62 174 ARG A CA 1
ATOM 1354 C C . ARG A 1 174 ? 4.618 -17.003 -19.999 1.00 47.62 174 ARG A C 1
ATOM 1356 O O . ARG A 1 174 ? 3.861 -16.041 -20.036 1.00 47.62 174 ARG A O 1
ATOM 1363 N N . MET A 1 175 ? 5.565 -17.196 -20.926 1.00 46.25 175 MET A N 1
ATOM 1364 C CA . MET A 1 175 ? 5.879 -16.308 -22.074 1.00 46.25 175 MET A CA 1
ATOM 1365 C C . MET A 1 175 ? 4.687 -15.683 -22.844 1.00 46.25 175 MET A C 1
ATOM 1367 O O . MET A 1 175 ? 4.781 -14.503 -23.190 1.00 46.25 175 MET A O 1
ATOM 1371 N N . PRO A 1 176 ? 3.538 -16.358 -23.083 1.00 54.00 176 PRO A N 1
ATOM 1372 C CA . PRO A 1 176 ? 2.347 -15.707 -23.657 1.00 54.00 176 PRO A CA 1
ATOM 1373 C C . PRO A 1 176 ? 1.817 -14.503 -22.850 1.00 54.00 176 PRO A C 1
ATOM 1375 O O . PRO A 1 176 ? 1.031 -13.708 -23.364 1.00 54.00 176 PRO A O 1
ATOM 1378 N N . PHE A 1 177 ? 2.250 -14.334 -21.600 1.00 63.62 177 PHE A N 1
ATOM 1379 C CA . PHE A 1 177 ? 1.909 -13.203 -20.744 1.00 63.62 177 PHE A CA 1
ATOM 1380 C C . PHE A 1 177 ? 2.657 -11.912 -21.126 1.00 63.62 177 PHE A C 1
ATOM 1382 O O . PHE A 1 177 ? 2.073 -10.838 -21.019 1.00 63.62 177 PHE A O 1
ATOM 1389 N N . LEU A 1 178 ? 3.883 -11.987 -21.664 1.00 66.44 178 LEU A N 1
ATOM 1390 C CA . LEU A 1 178 ? 4.653 -10.798 -22.074 1.00 66.44 178 LEU A CA 1
ATOM 1391 C C . LEU A 1 178 ? 4.014 -10.077 -23.263 1.00 66.44 178 LEU A C 1
ATOM 1393 O O . LEU A 1 178 ? 3.795 -8.869 -23.212 1.00 66.44 178 LEU A O 1
ATOM 1397 N N . PHE A 1 179 ? 3.612 -10.819 -24.298 1.00 69.88 179 PHE A N 1
ATOM 1398 C CA . PHE A 1 179 ? 2.872 -10.250 -25.430 1.00 69.88 179 PHE A CA 1
ATOM 1399 C C . PHE A 1 179 ? 1.523 -9.662 -25.004 1.00 69.88 179 PHE A C 1
ATOM 1401 O O . PHE A 1 179 ? 1.068 -8.659 -25.553 1.00 69.88 179 PHE A O 1
ATOM 1408 N N . LYS A 1 180 ? 0.891 -10.254 -23.985 1.00 75.19 180 LYS A N 1
ATOM 1409 C CA . LYS A 1 180 ? -0.343 -9.722 -23.406 1.00 75.19 180 LYS A CA 1
ATOM 1410 C C . LYS A 1 180 ? -0.105 -8.401 -22.666 1.00 75.19 180 LYS A C 1
ATOM 1412 O O . LYS A 1 180 ? -0.937 -7.509 -22.789 1.00 75.19 180 LYS A O 1
ATOM 1417 N N . ILE A 1 181 ? 1.015 -8.253 -21.954 1.00 73.56 181 ILE A N 1
ATOM 1418 C CA . ILE A 1 181 ? 1.411 -6.989 -21.310 1.00 73.56 181 ILE A CA 1
ATOM 1419 C C . ILE A 1 181 ? 1.750 -5.927 -22.356 1.00 73.56 181 ILE A C 1
ATOM 1421 O O . ILE A 1 181 ? 1.258 -4.808 -22.260 1.00 73.56 181 ILE A O 1
ATOM 1425 N N . LEU A 1 182 ? 2.514 -6.278 -23.393 1.00 73.75 182 LEU A N 1
ATOM 1426 C CA . LEU A 1 182 ? 2.813 -5.365 -24.502 1.00 73.75 182 LEU A CA 1
ATOM 1427 C C . LEU A 1 182 ? 1.531 -4.862 -25.177 1.00 73.75 182 LEU A C 1
ATOM 1429 O O . LEU A 1 182 ? 1.423 -3.686 -25.506 1.00 73.75 182 LEU A O 1
ATOM 1433 N N . ARG A 1 183 ? 0.507 -5.715 -25.294 1.00 82.44 183 ARG A N 1
ATOM 1434 C CA . ARG A 1 183 ? -0.812 -5.311 -25.799 1.00 82.44 183 ARG A CA 1
ATOM 1435 C C . ARG A 1 183 ? -1.535 -4.311 -24.887 1.00 82.44 183 ARG A C 1
ATOM 1437 O O . ARG A 1 183 ? -2.326 -3.516 -25.389 1.00 82.44 183 ARG A O 1
ATOM 1444 N N . LEU A 1 184 ? -1.281 -4.310 -23.577 1.00 82.69 184 LEU A N 1
ATOM 1445 C CA . LEU A 1 184 ? -1.820 -3.288 -22.663 1.00 82.69 184 LEU A CA 1
ATOM 1446 C C . LEU A 1 184 ? -1.178 -1.909 -22.880 1.00 82.69 184 LEU A C 1
ATOM 1448 O O . LEU A 1 184 ? -1.779 -0.905 -22.497 1.00 82.69 184 LEU A O 1
ATOM 1452 N N . ASN A 1 185 ? -0.010 -1.873 -23.526 1.00 83.88 185 ASN A N 1
ATOM 1453 C CA . ASN A 1 185 ? 0.728 -0.670 -23.911 1.00 83.88 185 ASN A CA 1
ATOM 1454 C C . ASN A 1 185 ? 0.398 -0.198 -25.348 1.00 83.88 185 ASN A C 1
ATOM 1456 O O . ASN A 1 185 ? 1.104 0.621 -25.928 1.00 83.88 185 ASN A O 1
ATOM 1460 N N . ALA A 1 186 ? -0.656 -0.750 -25.969 1.00 83.81 186 ALA A N 1
ATOM 1461 C CA . ALA A 1 186 ? -1.042 -0.417 -27.342 1.00 83.81 186 ALA A CA 1
ATOM 1462 C C . ALA A 1 186 ? -1.415 1.066 -27.568 1.00 83.81 186 ALA A C 1
ATOM 1464 O O . ALA A 1 186 ? -1.093 1.580 -28.635 1.00 83.81 186 ALA A O 1
ATOM 1465 N N . PRO A 1 187 ? -2.065 1.786 -26.635 1.00 87.94 187 PRO A N 1
ATOM 1466 C CA . PRO A 1 187 ? -2.353 3.214 -26.817 1.00 87.94 187 PRO A CA 1
ATOM 1467 C C . PRO A 1 187 ? -1.095 4.091 -26.901 1.00 87.94 187 PRO A C 1
ATOM 1469 O O . PRO A 1 187 ? -1.097 5.112 -27.582 1.00 87.94 187 PRO A O 1
ATOM 1472 N N . GLU A 1 188 ? 0.000 3.662 -26.279 1.00 89.31 188 GLU A N 1
ATOM 1473 C CA . GLU A 1 188 ? 1.285 4.358 -26.237 1.00 89.31 188 GLU A CA 1
ATOM 1474 C C . GLU A 1 188 ? 2.290 3.810 -27.272 1.00 89.31 188 GLU A C 1
ATOM 1476 O O . GLU A 1 188 ? 3.489 4.094 -27.192 1.00 89.31 188 GLU A O 1
ATOM 1481 N N . TRP A 1 189 ? 1.818 3.060 -28.279 1.00 88.25 189 TRP A N 1
ATOM 1482 C CA . TRP A 1 189 ? 2.662 2.426 -29.305 1.00 88.25 189 TRP A CA 1
ATOM 1483 C C . TRP A 1 189 ? 3.603 3.410 -30.009 1.00 88.25 189 TRP A C 1
ATOM 1485 O O . TRP A 1 189 ? 4.731 3.054 -30.340 1.00 88.25 189 TRP A O 1
ATOM 1495 N N . LEU A 1 190 ? 3.168 4.658 -30.202 1.00 91.12 190 LEU A N 1
ATOM 1496 C CA . LEU A 1 190 ? 3.974 5.688 -30.848 1.00 91.12 190 LEU A CA 1
ATOM 1497 C C . LEU A 1 190 ? 5.231 6.019 -30.029 1.00 91.12 190 LEU A C 1
ATOM 1499 O O . LEU A 1 190 ? 6.310 6.161 -30.596 1.00 91.12 190 LEU A O 1
ATOM 1503 N N . TYR A 1 191 ? 5.116 6.087 -28.699 1.00 91.81 191 TYR A N 1
ATOM 1504 C CA . TYR A 1 191 ? 6.265 6.317 -27.821 1.00 91.81 191 TYR A CA 1
ATOM 1505 C C . TYR A 1 191 ? 7.228 5.129 -27.831 1.00 91.81 191 TYR A C 1
ATOM 1507 O O . TYR A 1 191 ? 8.439 5.331 -27.826 1.00 91.81 191 TYR A O 1
ATOM 1515 N N . LEU A 1 192 ? 6.706 3.902 -27.918 1.00 89.44 192 LEU A N 1
ATOM 1516 C CA . LEU A 1 192 ? 7.534 2.702 -28.050 1.00 89.44 192 LEU A CA 1
ATOM 1517 C C . LEU A 1 192 ? 8.285 2.662 -29.383 1.00 89.44 192 LEU A C 1
ATOM 1519 O O . LEU A 1 192 ? 9.461 2.317 -29.401 1.00 89.44 192 LEU A O 1
ATOM 1523 N N . VAL A 1 193 ? 7.640 3.038 -30.491 1.00 90.50 193 VAL A N 1
ATOM 1524 C CA . VAL A 1 193 ? 8.278 3.059 -31.817 1.00 90.50 193 VAL A CA 1
ATOM 1525 C C . VAL A 1 193 ? 9.336 4.159 -31.903 1.00 90.50 193 VAL A C 1
ATOM 1527 O O . VAL A 1 193 ? 10.451 3.890 -32.341 1.00 90.50 193 VAL A O 1
ATOM 1530 N N . ILE A 1 194 ? 9.021 5.377 -31.447 1.00 92.75 194 ILE A N 1
ATOM 1531 C CA . ILE A 1 194 ? 9.980 6.493 -31.418 1.00 92.75 194 ILE A CA 1
ATOM 1532 C C . ILE A 1 194 ? 11.165 6.152 -30.511 1.00 92.75 194 ILE A C 1
ATOM 1534 O O . ILE A 1 194 ? 12.314 6.332 -30.908 1.00 92.75 194 ILE A O 1
ATOM 1538 N N . GLY A 1 195 ? 10.888 5.633 -29.312 1.00 92.12 195 GLY A N 1
ATOM 1539 C CA . GLY A 1 195 ? 11.919 5.249 -28.357 1.00 92.12 195 GLY A CA 1
ATOM 1540 C C . GLY A 1 195 ? 12.787 4.100 -28.864 1.00 92.12 195 GLY A C 1
ATOM 1541 O O . GLY A 1 195 ? 14.007 4.189 -28.808 1.00 92.12 195 GLY A O 1
ATOM 1542 N N . GLY A 1 196 ? 12.174 3.064 -29.442 1.00 90.50 196 GLY A N 1
ATOM 1543 C CA . GLY A 1 196 ? 12.884 1.927 -30.027 1.00 90.50 196 GLY A CA 1
ATOM 1544 C C . GLY A 1 196 ? 13.777 2.326 -31.201 1.00 90.50 196 GLY A C 1
ATOM 1545 O O . GLY A 1 196 ? 14.936 1.926 -31.249 1.00 90.50 196 GLY A O 1
ATOM 1546 N N . PHE A 1 197 ? 13.284 3.174 -32.110 1.00 92.12 197 PHE A N 1
ATOM 1547 C CA . PHE A 1 197 ? 14.098 3.688 -33.214 1.00 92.12 197 PHE A CA 1
ATOM 1548 C C . PHE A 1 197 ? 15.273 4.537 -32.711 1.00 92.12 197 PHE A C 1
ATOM 1550 O O . PHE A 1 197 ? 16.402 4.358 -33.160 1.00 92.12 197 PHE A O 1
ATOM 1557 N N . ALA A 1 198 ? 15.036 5.425 -31.743 1.00 92.44 198 ALA A N 1
ATOM 1558 C CA . ALA A 1 198 ? 16.092 6.239 -31.145 1.00 92.44 198 ALA A CA 1
ATOM 1559 C C . ALA A 1 198 ? 17.129 5.388 -30.380 1.00 92.44 198 ALA A C 1
ATOM 1561 O O . ALA A 1 198 ? 18.321 5.686 -30.439 1.00 92.44 198 ALA A O 1
ATOM 1562 N N . SER A 1 199 ? 16.701 4.301 -29.726 1.00 92.00 199 SER A N 1
ATOM 1563 C CA . SER A 1 199 ? 17.602 3.329 -29.090 1.00 92.00 199 SER A CA 1
ATOM 1564 C C . SER A 1 199 ? 18.500 2.636 -30.111 1.00 92.00 199 SER A C 1
ATOM 1566 O O . SER A 1 199 ? 19.704 2.538 -29.901 1.00 92.00 199 SER A O 1
ATOM 1568 N N . LEU A 1 200 ? 17.945 2.251 -31.264 1.00 91.94 200 LEU A N 1
ATOM 1569 C CA . LEU A 1 200 ? 18.703 1.626 -32.348 1.00 91.94 200 LEU A CA 1
ATOM 1570 C C . LEU A 1 200 ? 19.764 2.576 -32.926 1.00 91.94 200 LEU A C 1
ATOM 1572 O O . LEU A 1 200 ? 20.905 2.172 -33.148 1.00 91.94 200 LEU A O 1
ATOM 1576 N N . VAL A 1 201 ? 19.415 3.853 -33.122 1.00 91.94 201 VAL A N 1
ATOM 1577 C CA . VAL A 1 201 ? 20.378 4.883 -33.553 1.00 91.94 201 VAL A CA 1
ATOM 1578 C C . VAL A 1 201 ? 21.488 5.055 -32.516 1.00 91.94 201 VAL A C 1
ATOM 1580 O O . VAL A 1 201 ? 22.658 5.127 -32.884 1.00 91.94 201 VAL A O 1
ATOM 1583 N N . PHE A 1 202 ? 21.146 5.073 -31.225 1.00 93.06 202 PHE A N 1
ATOM 1584 C CA . PHE A 1 202 ? 22.133 5.138 -30.149 1.00 93.06 202 PHE A CA 1
ATOM 1585 C C . PHE A 1 202 ? 23.028 3.886 -30.101 1.00 93.06 202 PHE A C 1
ATOM 1587 O O . PHE A 1 202 ? 24.243 4.011 -29.965 1.00 93.06 202 PHE A O 1
ATOM 1594 N N . GLY A 1 203 ? 22.473 2.688 -30.300 1.00 91.44 203 GLY A N 1
ATOM 1595 C CA . GLY A 1 203 ? 23.233 1.437 -30.374 1.00 91.44 203 GLY A CA 1
ATOM 1596 C C . GLY A 1 203 ? 24.257 1.423 -31.514 1.00 91.44 203 GLY A C 1
ATOM 1597 O O . GLY A 1 203 ? 25.363 0.908 -31.353 1.00 91.44 203 GLY A O 1
ATOM 1598 N N . ALA A 1 204 ? 23.945 2.075 -32.639 1.00 92.06 204 ALA A N 1
ATOM 1599 C CA . ALA A 1 204 ? 24.858 2.220 -33.773 1.00 92.06 204 ALA A CA 1
ATOM 1600 C C . ALA A 1 204 ? 26.031 3.193 -33.519 1.00 92.06 204 ALA A C 1
ATOM 1602 O O . ALA A 1 204 ? 27.013 3.170 -34.269 1.00 92.06 204 ALA A O 1
ATOM 1603 N N . VAL A 1 205 ? 25.983 4.016 -32.463 1.00 93.00 205 VAL A N 1
ATOM 1604 C CA . VAL A 1 205 ? 27.061 4.961 -32.111 1.00 93.00 205 VAL A CA 1
ATOM 1605 C C . VAL A 1 205 ? 28.354 4.222 -31.763 1.00 93.00 205 VAL A C 1
ATOM 1607 O O . VAL A 1 205 ? 29.419 4.639 -32.205 1.00 93.00 205 VAL A O 1
ATOM 1610 N N . MET A 1 206 ? 28.273 3.107 -31.026 1.00 91.00 206 MET A N 1
ATOM 1611 C CA . MET A 1 206 ? 29.441 2.307 -30.623 1.00 91.00 206 MET A CA 1
ATOM 1612 C C . MET A 1 206 ? 30.203 1.725 -31.835 1.00 91.00 206 MET A C 1
ATOM 1614 O O . MET A 1 206 ? 31.401 1.989 -31.959 1.00 91.00 206 MET A O 1
ATOM 1618 N N . PRO A 1 207 ? 29.550 1.008 -32.776 1.00 94.44 207 PRO A N 1
ATOM 1619 C CA . PRO A 1 207 ? 30.198 0.567 -34.013 1.00 94.44 207 PRO A CA 1
ATOM 1620 C C . PRO A 1 207 ? 30.724 1.720 -34.873 1.00 94.44 207 PRO A C 1
ATOM 1622 O O . PRO A 1 207 ? 31.838 1.641 -35.387 1.00 94.44 207 PRO A O 1
ATOM 1625 N N . SER A 1 208 ? 29.953 2.805 -35.008 1.00 91.56 208 SER A N 1
ATOM 1626 C CA . SER A 1 208 ? 30.362 3.975 -35.798 1.00 91.56 208 SER A CA 1
ATOM 1627 C C . SER A 1 208 ? 31.621 4.623 -35.225 1.00 91.56 208 SER A C 1
ATOM 1629 O O . SER A 1 208 ? 32.534 4.969 -35.969 1.00 91.56 208 SER A O 1
ATOM 1631 N N . PHE A 1 209 ? 31.701 4.734 -33.897 1.00 89.94 209 PHE A N 1
ATOM 1632 C CA . PHE A 1 209 ? 32.885 5.230 -33.208 1.00 89.94 209 PHE A CA 1
ATOM 1633 C C . PHE A 1 209 ? 34.103 4.339 -33.468 1.00 89.94 209 PHE A C 1
ATOM 1635 O O . PHE A 1 209 ? 35.168 4.858 -33.781 1.00 89.94 209 PHE A O 1
ATOM 1642 N N . ALA A 1 210 ? 33.952 3.012 -33.409 1.00 93.38 210 ALA A N 1
ATOM 1643 C CA . ALA A 1 210 ? 35.048 2.081 -33.676 1.00 93.38 210 ALA A CA 1
ATOM 1644 C C . ALA A 1 210 ? 35.602 2.203 -35.109 1.00 93.38 210 ALA A C 1
ATOM 1646 O O . ALA A 1 210 ? 36.818 2.179 -35.293 1.00 93.38 210 ALA A O 1
ATOM 1647 N N . LEU A 1 211 ? 34.728 2.373 -36.109 1.00 93.69 211 LEU A N 1
ATOM 1648 C CA . LEU A 1 211 ? 35.137 2.562 -37.505 1.00 93.69 211 LEU A CA 1
ATOM 1649 C C . LEU A 1 211 ? 35.896 3.875 -37.697 1.00 93.69 211 LEU A C 1
ATOM 1651 O O . LEU A 1 211 ? 37.024 3.865 -38.178 1.00 93.69 211 LEU A O 1
ATOM 1655 N N . VAL A 1 212 ? 35.325 4.990 -37.231 1.00 92.44 212 VAL A N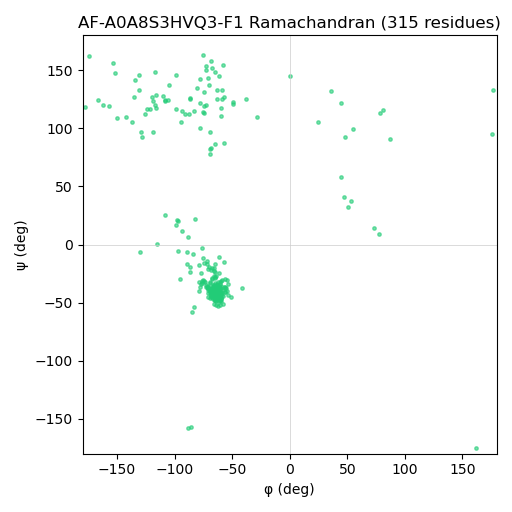 1
ATOM 1656 C CA . VAL A 1 212 ? 35.979 6.300 -37.356 1.00 92.44 212 VAL A CA 1
ATOM 1657 C C . VAL A 1 212 ? 37.305 6.322 -36.592 1.00 92.44 212 VAL A C 1
ATOM 1659 O O . VAL A 1 212 ? 38.281 6.898 -37.059 1.00 92.44 212 VAL A O 1
ATOM 1662 N N . PHE A 1 213 ? 37.383 5.652 -35.440 1.00 90.31 213 PHE A N 1
ATOM 1663 C CA . PHE A 1 213 ? 38.621 5.540 -34.673 1.00 90.31 213 PHE A CA 1
ATOM 1664 C C . PHE A 1 213 ? 39.694 4.710 -35.398 1.00 90.31 213 PHE A C 1
ATOM 1666 O O . PHE A 1 213 ? 40.873 5.056 -35.350 1.00 90.31 213 PHE A O 1
ATOM 1673 N N . SER A 1 214 ? 39.298 3.655 -36.118 1.00 92.88 214 SER A N 1
ATOM 1674 C CA . SER A 1 214 ? 40.201 2.903 -36.998 1.00 92.88 214 SER A CA 1
ATOM 1675 C C . SER A 1 214 ? 40.744 3.778 -38.133 1.00 92.88 214 SER A C 1
ATOM 1677 O O . SER A 1 214 ? 41.943 3.749 -38.409 1.00 92.88 214 SER A O 1
ATOM 1679 N N . ASP A 1 215 ? 39.891 4.590 -38.758 1.00 90.69 215 ASP A N 1
ATOM 1680 C CA . ASP A 1 215 ? 40.290 5.483 -39.852 1.00 90.69 215 ASP A CA 1
ATOM 1681 C C . ASP A 1 215 ? 41.234 6.597 -39.375 1.00 90.69 215 ASP A C 1
ATOM 1683 O O . ASP A 1 215 ? 42.190 6.944 -40.069 1.00 90.69 215 ASP A O 1
ATOM 1687 N N . VAL A 1 216 ? 41.043 7.095 -38.146 1.00 91.69 216 VAL A N 1
ATOM 1688 C CA . VAL A 1 216 ? 41.977 8.030 -37.496 1.00 91.69 216 VAL A CA 1
ATOM 1689 C C . VAL A 1 216 ? 43.368 7.408 -37.338 1.00 91.69 216 VAL A C 1
ATOM 1691 O O . VAL A 1 216 ? 44.365 8.074 -37.614 1.00 91.69 216 VAL A O 1
ATOM 1694 N N . PHE A 1 217 ? 43.471 6.133 -36.945 1.00 89.81 217 PHE A N 1
ATOM 1695 C CA . PHE A 1 217 ? 44.768 5.445 -36.908 1.00 89.81 217 PHE A CA 1
ATOM 1696 C C . PHE A 1 217 ? 45.380 5.254 -38.297 1.00 89.81 217 PHE A C 1
ATOM 1698 O O . PHE A 1 217 ? 46.597 5.357 -38.438 1.00 89.81 217 PHE A O 1
ATOM 1705 N N . GLY A 1 218 ? 44.554 5.013 -39.318 1.00 88.56 218 GLY A N 1
ATOM 1706 C CA . GLY A 1 218 ? 45.000 4.977 -40.711 1.00 88.56 218 GLY A CA 1
ATOM 1707 C C . GLY A 1 218 ? 45.599 6.312 -41.164 1.00 88.56 218 GLY A C 1
ATOM 1708 O O . GLY A 1 218 ? 46.685 6.328 -41.738 1.00 88.56 218 GLY A O 1
ATOM 1709 N N . ALA A 1 219 ? 44.953 7.430 -40.823 1.00 88.31 219 ALA A N 1
ATOM 1710 C CA . ALA A 1 219 ? 45.441 8.778 -41.132 1.00 88.31 219 ALA A CA 1
ATOM 1711 C C . ALA A 1 219 ? 46.763 9.119 -40.417 1.00 88.31 219 ALA A C 1
ATOM 1713 O O . ALA A 1 219 ? 47.591 9.868 -40.938 1.00 88.31 219 ALA A O 1
ATOM 1714 N N . LEU A 1 220 ? 47.019 8.534 -39.240 1.00 87.69 220 LEU A N 1
ATOM 1715 C CA . LEU A 1 220 ? 48.302 8.686 -38.543 1.00 87.69 220 LEU A CA 1
ATOM 1716 C C . LEU A 1 220 ? 49.473 8.009 -39.274 1.00 87.69 220 LEU A C 1
ATOM 1718 O O . LEU A 1 220 ? 50.621 8.380 -39.035 1.00 87.69 220 LEU A O 1
ATOM 1722 N N . ALA A 1 221 ? 49.204 7.052 -40.166 1.00 87.69 221 ALA A N 1
ATOM 1723 C CA . ALA A 1 221 ? 50.227 6.391 -40.975 1.00 87.69 221 ALA A CA 1
ATOM 1724 C C . ALA A 1 221 ? 50.605 7.171 -42.253 1.00 87.69 221 ALA A C 1
ATOM 1726 O O . ALA A 1 221 ? 51.556 6.787 -42.937 1.00 87.69 221 ALA A O 1
ATOM 1727 N N . GLU A 1 222 ? 49.888 8.249 -42.590 1.00 86.12 222 GLU A N 1
ATOM 1728 C CA . GLU A 1 222 ? 50.189 9.090 -43.752 1.00 86.12 222 GLU A CA 1
ATOM 1729 C C . GLU A 1 222 ? 51.485 9.894 -43.536 1.00 86.12 222 GLU A C 1
ATOM 1731 O O . GLU A 1 222 ? 51.731 10.451 -42.468 1.00 86.12 222 GLU A O 1
ATOM 1736 N N . THR A 1 223 ? 52.332 9.967 -44.568 1.00 81.56 223 THR A N 1
ATOM 1737 C CA . THR A 1 223 ? 53.676 10.586 -44.468 1.00 81.56 223 THR A CA 1
ATOM 1738 C C . THR A 1 223 ? 53.680 12.085 -44.762 1.00 81.56 223 THR A C 1
ATOM 1740 O O . THR A 1 223 ? 54.634 12.788 -44.425 1.00 81.56 223 THR A O 1
ATOM 1743 N N . ASN A 1 224 ? 52.619 12.593 -45.393 1.00 88.50 224 ASN A N 1
ATOM 1744 C CA . ASN A 1 224 ? 52.471 14.003 -45.725 1.00 88.50 224 ASN A CA 1
ATOM 1745 C C . ASN A 1 224 ? 51.753 14.755 -44.595 1.00 88.50 224 ASN A C 1
ATOM 1747 O O . ASN A 1 224 ? 50.554 14.571 -44.388 1.00 88.50 224 ASN A O 1
ATOM 1751 N N . LEU A 1 225 ? 52.485 15.649 -43.923 1.00 83.06 225 LEU A N 1
ATOM 1752 C CA . LEU A 1 225 ? 52.016 16.401 -42.754 1.00 83.06 225 LEU A CA 1
ATOM 1753 C C . LEU A 1 225 ? 50.738 17.210 -43.031 1.00 83.06 225 LEU A C 1
ATOM 1755 O O . LEU A 1 225 ? 49.819 17.216 -42.219 1.00 83.06 225 LEU A O 1
ATOM 1759 N N . GLN A 1 226 ? 50.648 17.849 -44.201 1.00 86.81 226 GLN A N 1
ATOM 1760 C CA . GLN A 1 226 ? 49.500 18.694 -44.540 1.00 86.81 226 GLN A CA 1
ATOM 1761 C C . GLN A 1 226 ? 48.228 17.859 -44.735 1.00 86.81 226 GLN A C 1
ATOM 1763 O O . GLN A 1 226 ? 47.153 18.222 -44.268 1.00 86.81 226 GLN A O 1
ATOM 1768 N N . LYS A 1 227 ? 48.366 16.710 -45.406 1.00 87.12 227 LYS A N 1
ATOM 1769 C CA . LYS A 1 227 ? 47.253 15.795 -45.680 1.00 87.12 227 LYS A CA 1
ATOM 1770 C C . LYS A 1 227 ? 46.780 15.093 -44.402 1.00 87.12 227 LYS A C 1
ATOM 1772 O O . LYS A 1 227 ? 45.580 14.939 -44.198 1.00 87.12 227 LYS A O 1
ATOM 1777 N N . GLN A 1 228 ? 47.718 14.742 -43.524 1.00 89.19 228 GLN A N 1
ATOM 1778 C CA . GLN A 1 228 ? 47.439 14.171 -42.209 1.00 89.19 228 GLN A CA 1
ATOM 1779 C C . GLN A 1 228 ? 46.601 15.119 -41.334 1.00 89.19 228 GLN A C 1
ATOM 1781 O O . GLN A 1 228 ? 45.613 14.690 -40.738 1.00 89.19 228 GLN A O 1
ATOM 1786 N N . GLU A 1 229 ? 46.951 16.410 -41.270 1.00 88.50 229 GLU A N 1
ATOM 1787 C CA . GLU A 1 229 ? 46.188 17.394 -40.488 1.00 88.50 229 GLU A CA 1
ATOM 1788 C C . GLU A 1 229 ? 44.746 17.570 -40.992 1.00 88.50 229 GLU A C 1
ATOM 1790 O O . GLU A 1 229 ? 43.818 17.674 -40.183 1.00 88.50 229 GLU A O 1
ATOM 1795 N N . ASP A 1 230 ? 44.544 17.585 -42.313 1.00 89.94 230 ASP A N 1
ATOM 1796 C CA . ASP A 1 230 ? 43.220 17.744 -42.919 1.00 89.94 230 ASP A CA 1
ATOM 1797 C C . ASP A 1 230 ? 42.324 16.510 -42.688 1.00 89.94 230 ASP A C 1
ATOM 1799 O O . ASP A 1 230 ? 41.151 16.660 -42.326 1.00 89.94 230 ASP A O 1
ATOM 1803 N N . GLU A 1 231 ? 42.870 15.293 -42.810 1.00 89.25 231 GLU A N 1
ATOM 1804 C CA . GLU A 1 231 ? 42.143 14.042 -42.534 1.00 89.25 231 GLU A CA 1
ATOM 1805 C C . GLU A 1 231 ? 41.742 13.933 -41.054 1.00 89.25 231 GLU A C 1
ATOM 1807 O O . GLU A 1 231 ? 40.577 13.677 -40.735 1.00 89.25 231 GLU A O 1
ATOM 1812 N N . ILE A 1 232 ? 42.664 14.220 -40.127 1.00 90.75 232 ILE A N 1
ATOM 1813 C CA . ILE A 1 232 ? 42.380 14.202 -38.682 1.00 90.75 232 ILE A CA 1
ATOM 1814 C C . ILE A 1 232 ? 41.304 15.235 -38.319 1.00 90.75 232 ILE A C 1
ATOM 1816 O O . ILE A 1 232 ? 40.408 14.952 -37.513 1.00 90.75 232 ILE A O 1
ATOM 1820 N N . ARG A 1 233 ? 41.346 16.431 -38.920 1.00 91.56 233 ARG A N 1
ATOM 1821 C CA . ARG A 1 233 ? 40.336 17.475 -38.698 1.00 91.56 233 ARG A CA 1
ATOM 1822 C C . ARG A 1 233 ? 38.953 17.031 -39.173 1.00 91.56 233 ARG A C 1
ATOM 1824 O O . ARG A 1 233 ? 37.974 17.235 -38.454 1.00 91.56 233 ARG A O 1
ATOM 1831 N N . MET A 1 234 ? 38.867 16.385 -40.337 1.00 91.56 234 MET A N 1
ATOM 1832 C CA . MET A 1 234 ? 37.613 15.829 -40.854 1.00 91.56 234 MET A CA 1
ATOM 1833 C C . MET A 1 234 ? 37.039 14.762 -39.913 1.00 91.56 234 MET A C 1
ATOM 1835 O O . MET A 1 234 ? 35.871 14.856 -39.527 1.00 91.56 234 MET A O 1
ATOM 1839 N N . TYR A 1 235 ? 37.852 13.793 -39.481 1.00 93.00 235 TYR A N 1
ATOM 1840 C CA . TYR A 1 235 ? 37.396 12.755 -38.553 1.00 93.00 235 TYR A CA 1
ATOM 1841 C C . TYR A 1 235 ? 36.978 13.324 -37.195 1.00 93.00 235 TYR A C 1
ATOM 1843 O O . TYR A 1 235 ? 35.982 12.879 -36.626 1.00 93.00 235 TYR A O 1
ATOM 1851 N N . THR A 1 236 ? 37.655 14.365 -36.706 1.00 92.19 236 THR A N 1
ATOM 1852 C CA . THR A 1 236 ? 37.274 15.059 -35.465 1.00 92.19 236 THR A CA 1
ATOM 1853 C C . THR A 1 236 ? 35.858 15.644 -35.555 1.00 92.19 236 THR A C 1
ATOM 1855 O O . THR A 1 236 ? 35.064 15.485 -34.624 1.00 92.19 236 THR A O 1
ATOM 1858 N N . TYR A 1 237 ? 35.494 16.263 -36.685 1.00 93.81 237 TYR A N 1
ATOM 1859 C CA . TYR A 1 237 ? 34.128 16.759 -36.897 1.00 93.81 237 TYR A CA 1
ATOM 1860 C C . TYR A 1 237 ? 33.097 15.630 -37.001 1.00 93.81 237 TYR A C 1
ATOM 1862 O O . TYR A 1 237 ? 31.996 15.762 -36.465 1.00 93.81 237 TYR A O 1
ATOM 1870 N N . ILE A 1 238 ? 33.448 14.511 -37.640 1.00 93.19 238 ILE A N 1
ATOM 1871 C CA . ILE A 1 238 ? 32.570 13.336 -37.734 1.00 93.19 238 ILE A CA 1
ATOM 1872 C C . ILE A 1 238 ? 32.296 12.757 -36.340 1.00 93.19 238 ILE A C 1
ATOM 1874 O O . ILE A 1 238 ? 31.135 12.544 -35.995 1.00 93.19 238 ILE A O 1
ATOM 1878 N N . ILE A 1 239 ? 33.328 12.572 -35.509 1.00 92.69 239 ILE A N 1
ATOM 1879 C CA . ILE A 1 239 ? 33.179 12.081 -34.128 1.00 92.69 239 ILE A CA 1
ATOM 1880 C C . ILE A 1 239 ? 32.280 13.018 -33.317 1.00 92.69 239 ILE A C 1
ATOM 1882 O O . ILE A 1 239 ? 31.389 12.553 -32.604 1.00 92.69 239 ILE A O 1
ATOM 1886 N N . PHE A 1 240 ? 32.470 14.334 -33.448 1.00 94.19 240 PHE A N 1
ATOM 1887 C CA . PHE A 1 240 ? 31.636 15.315 -32.758 1.00 94.19 240 PHE A CA 1
ATOM 1888 C C . PHE A 1 240 ? 30.159 15.209 -33.169 1.00 94.19 240 PHE A C 1
ATOM 1890 O O . PHE A 1 240 ? 29.283 15.146 -32.306 1.00 94.19 240 PHE A O 1
ATOM 1897 N N . LEU A 1 241 ? 29.871 15.129 -34.473 1.00 93.75 241 LEU A N 1
ATOM 1898 C CA . LEU A 1 241 ? 28.502 14.999 -34.982 1.00 93.75 241 LEU A CA 1
ATOM 1899 C C . LEU A 1 241 ? 27.841 13.685 -34.553 1.00 93.75 241 LEU A C 1
ATOM 1901 O O . LEU A 1 241 ? 26.684 13.697 -34.130 1.00 93.75 241 LEU A O 1
ATOM 1905 N N . VAL A 1 242 ? 28.573 12.570 -34.605 1.00 93.75 242 VAL A N 1
ATOM 1906 C CA . VAL A 1 242 ? 28.098 11.263 -34.125 1.00 93.75 242 VAL A CA 1
ATOM 1907 C C . VAL A 1 242 ? 27.797 11.315 -32.624 1.00 93.75 242 VAL A C 1
ATOM 1909 O O . VAL A 1 242 ? 26.759 10.814 -32.192 1.00 93.75 242 VAL A O 1
ATOM 1912 N N . GLY A 1 243 ? 28.642 11.981 -31.831 1.00 93.88 243 GLY A N 1
ATOM 1913 C CA . GLY A 1 243 ? 28.417 12.182 -30.398 1.00 93.88 243 GLY A CA 1
ATOM 1914 C C . GLY A 1 243 ? 27.157 12.999 -30.095 1.00 93.88 243 GLY A C 1
ATOM 1915 O O . GLY A 1 243 ? 26.348 12.598 -29.257 1.00 93.88 243 GLY A O 1
ATOM 1916 N N . VAL A 1 244 ? 26.941 14.109 -30.809 1.00 95.44 244 VAL A N 1
ATOM 1917 C CA . VAL A 1 244 ? 25.731 14.941 -30.664 1.00 95.44 244 VAL A CA 1
ATOM 1918 C C . VAL A 1 244 ? 24.474 14.167 -31.075 1.00 95.44 244 VAL A C 1
ATOM 1920 O O . VAL A 1 244 ? 23.484 14.170 -30.341 1.00 95.44 244 VAL A O 1
ATOM 1923 N N . ALA A 1 245 ? 24.513 13.460 -32.208 1.00 93.44 245 ALA A N 1
ATOM 1924 C CA . ALA A 1 245 ? 23.402 12.628 -32.668 1.00 93.44 245 ALA A CA 1
ATOM 1925 C C . ALA A 1 245 ? 23.083 11.498 -31.673 1.00 93.44 245 ALA A C 1
ATOM 1927 O O . ALA A 1 245 ? 21.911 11.237 -31.386 1.00 93.44 245 ALA A O 1
ATOM 1928 N N . GLY A 1 246 ? 24.114 10.877 -31.094 1.00 94.56 246 GLY A N 1
ATOM 1929 C CA . GLY A 1 246 ? 23.980 9.878 -30.038 1.00 94.56 246 GLY A CA 1
ATOM 1930 C C . GLY A 1 246 ? 23.329 10.439 -28.775 1.00 94.56 246 GLY A C 1
ATOM 1931 O O . GLY A 1 246 ? 22.381 9.848 -28.262 1.00 94.56 246 GLY A O 1
ATOM 1932 N N . ALA A 1 247 ? 23.768 11.611 -28.307 1.00 95.12 247 ALA A N 1
ATOM 1933 C CA . ALA A 1 247 ? 23.199 12.261 -27.126 1.00 95.12 247 ALA A CA 1
ATOM 1934 C C . ALA A 1 247 ? 21.710 12.599 -27.308 1.00 95.12 247 ALA A C 1
ATOM 1936 O O . ALA A 1 247 ? 20.893 12.309 -26.433 1.00 95.12 247 ALA A O 1
ATOM 1937 N N . ILE A 1 248 ? 21.340 13.158 -28.465 1.00 95.81 248 ILE A N 1
ATOM 1938 C CA . ILE A 1 248 ? 19.942 13.471 -28.794 1.00 95.81 248 ILE A CA 1
ATOM 1939 C C . ILE A 1 248 ? 19.104 12.188 -28.842 1.00 95.81 248 ILE A C 1
ATOM 1941 O O . ILE A 1 248 ? 18.032 12.128 -28.235 1.00 95.81 248 ILE A O 1
ATOM 1945 N N . SER A 1 249 ? 19.607 11.147 -29.510 1.00 93.88 249 SER A N 1
ATOM 1946 C CA . SER A 1 249 ? 18.916 9.857 -29.624 1.00 93.88 249 SER A CA 1
ATOM 1947 C C . SER A 1 249 ? 18.702 9.207 -28.255 1.00 93.88 249 SER A C 1
ATOM 1949 O O . SER A 1 249 ? 17.606 8.728 -27.966 1.00 93.88 249 SER A O 1
ATOM 1951 N N . GLN A 1 250 ? 19.691 9.284 -27.361 1.00 92.62 250 GLN A N 1
ATOM 1952 C CA . GLN A 1 250 ? 19.578 8.750 -26.005 1.00 92.62 250 GLN A CA 1
ATOM 1953 C C . GLN A 1 250 ? 18.533 9.488 -25.161 1.00 92.62 250 GLN A C 1
A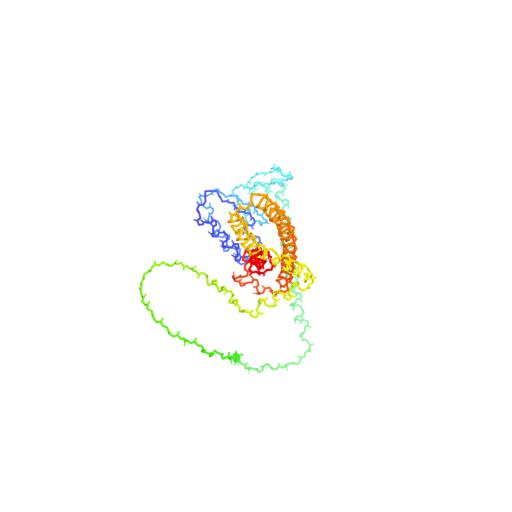TOM 1955 O O . GLN A 1 250 ? 17.767 8.858 -24.431 1.00 92.62 250 GLN A O 1
ATOM 1960 N N . ILE A 1 251 ? 18.461 10.819 -25.268 1.00 94.62 251 ILE A N 1
ATOM 1961 C CA . ILE A 1 251 ? 17.451 11.614 -24.556 1.00 94.62 251 ILE A CA 1
ATOM 1962 C C . ILE A 1 251 ? 16.046 11.267 -25.062 1.00 94.62 251 ILE A C 1
ATOM 1964 O O . ILE A 1 251 ? 15.153 11.009 -24.253 1.00 94.62 251 ILE A O 1
ATOM 1968 N N . ILE A 1 252 ? 15.854 11.218 -26.386 1.00 94.00 252 ILE A N 1
ATOM 1969 C CA . ILE A 1 252 ? 14.562 10.880 -27.001 1.00 94.00 252 ILE A CA 1
ATOM 1970 C C . ILE A 1 252 ? 14.126 9.471 -26.590 1.00 94.00 252 ILE A C 1
ATOM 1972 O O . ILE A 1 252 ? 12.990 9.295 -26.146 1.00 94.00 252 ILE A O 1
ATOM 1976 N N . SER A 1 253 ? 15.030 8.490 -26.685 1.00 92.69 253 SER A N 1
ATOM 1977 C CA . SER A 1 253 ? 14.771 7.104 -26.282 1.00 92.69 253 SER A CA 1
ATOM 1978 C C . SER A 1 253 ? 14.370 7.011 -24.809 1.00 92.69 253 SER A C 1
ATOM 1980 O O . SER A 1 253 ? 13.303 6.486 -24.482 1.00 92.69 253 SER A O 1
ATOM 1982 N N . SER A 1 254 ? 15.168 7.612 -23.920 1.00 91.19 254 SER A N 1
ATOM 1983 C CA . SER A 1 254 ? 14.941 7.578 -22.473 1.00 91.19 254 SER A CA 1
ATOM 1984 C C . SER A 1 254 ? 13.591 8.181 -22.083 1.00 91.19 254 SER A C 1
ATOM 1986 O O . SER A 1 254 ? 12.815 7.545 -21.369 1.00 91.19 254 SER A O 1
ATOM 1988 N N . VAL A 1 255 ? 13.256 9.370 -22.596 1.00 93.31 255 VAL A N 1
ATOM 1989 C CA . VAL A 1 255 ? 11.989 10.045 -22.271 1.00 93.31 255 VAL A CA 1
ATOM 1990 C C . VAL A 1 255 ? 10.789 9.290 -22.845 1.00 93.31 255 VAL A C 1
ATOM 1992 O O . VAL A 1 255 ? 9.795 9.101 -22.140 1.00 93.31 2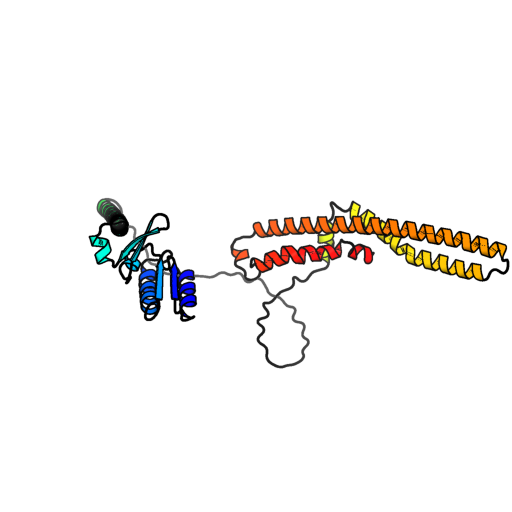55 VAL A O 1
ATOM 1995 N N . ALA A 1 256 ? 10.865 8.837 -24.100 1.00 92.31 256 ALA A N 1
ATOM 1996 C CA . ALA A 1 256 ? 9.762 8.133 -24.749 1.00 92.31 256 ALA A CA 1
ATOM 1997 C C . ALA A 1 256 ? 9.457 6.790 -24.060 1.00 92.31 256 ALA A C 1
ATOM 1999 O O . ALA A 1 256 ? 8.301 6.519 -23.725 1.00 92.31 256 ALA A O 1
ATOM 2000 N N . LEU A 1 257 ? 10.487 5.987 -23.770 1.00 91.06 257 LEU A N 1
ATOM 2001 C CA . LEU A 1 257 ? 10.333 4.701 -23.084 1.00 91.06 257 LEU A CA 1
ATOM 2002 C C . LEU A 1 257 ? 9.951 4.869 -21.608 1.00 91.06 257 LEU A C 1
ATOM 2004 O O . LEU A 1 257 ? 9.135 4.101 -21.097 1.00 91.06 257 LEU A O 1
ATOM 2008 N N . ALA A 1 258 ? 10.476 5.887 -20.916 1.00 91.12 258 ALA A N 1
ATOM 2009 C CA . ALA A 1 258 ? 10.064 6.190 -19.546 1.00 91.12 258 ALA A CA 1
ATOM 2010 C C . ALA A 1 258 ? 8.573 6.540 -19.478 1.00 91.12 258 ALA A C 1
ATOM 2012 O O . ALA A 1 258 ? 7.856 5.981 -18.649 1.00 91.12 258 ALA A O 1
ATOM 2013 N N . LYS A 1 259 ? 8.091 7.401 -20.384 1.00 91.44 259 LYS A N 1
ATOM 2014 C CA . LYS A 1 259 ? 6.677 7.785 -20.442 1.00 91.44 259 LYS A CA 1
ATOM 2015 C C . LYS A 1 259 ? 5.770 6.586 -20.727 1.00 91.44 259 LYS A C 1
ATOM 2017 O O . LYS A 1 259 ? 4.778 6.404 -20.027 1.00 91.44 259 LYS A O 1
ATOM 2022 N N . ALA A 1 260 ? 6.130 5.744 -21.698 1.00 90.19 260 ALA A N 1
ATOM 2023 C CA . ALA A 1 260 ? 5.375 4.527 -22.006 1.00 90.19 260 ALA A CA 1
ATOM 2024 C C . ALA A 1 260 ? 5.338 3.544 -20.817 1.00 90.19 260 ALA A C 1
ATOM 2026 O O . ALA A 1 260 ? 4.311 2.925 -20.549 1.00 90.19 260 ALA A O 1
ATOM 2027 N N . GLY A 1 261 ? 6.443 3.412 -20.074 1.00 89.06 261 GLY A N 1
ATOM 2028 C CA . GLY A 1 261 ? 6.509 2.561 -18.883 1.00 89.06 261 GLY A CA 1
ATOM 2029 C C . GLY A 1 261 ? 5.649 3.058 -17.713 1.00 89.06 261 GLY A C 1
ATOM 2030 O O . GLY A 1 261 ? 5.003 2.249 -17.043 1.00 89.06 261 GLY A O 1
ATOM 2031 N N . GLU A 1 262 ? 5.614 4.369 -17.466 1.00 90.19 262 GLU A N 1
ATOM 2032 C CA . GLU A 1 262 ? 4.788 4.957 -16.399 1.00 90.19 262 GLU A CA 1
ATOM 2033 C C . GLU A 1 262 ? 3.290 4.839 -16.694 1.00 90.19 262 GLU A C 1
ATOM 2035 O O . GLU A 1 262 ? 2.517 4.423 -15.829 1.00 90.19 262 GLU A O 1
ATOM 2040 N N . GLU A 1 263 ? 2.879 5.124 -17.930 1.00 90.00 263 GLU A N 1
ATOM 2041 C CA . GLU A 1 263 ? 1.470 5.050 -18.327 1.00 90.00 263 GLU A CA 1
ATOM 2042 C C . GLU A 1 263 ? 0.938 3.610 -18.240 1.00 90.00 263 GLU A C 1
ATOM 2044 O O . GLU A 1 263 ? -0.147 3.357 -17.705 1.00 90.00 263 GLU A O 1
ATOM 2049 N N . LEU A 1 264 ? 1.749 2.633 -18.668 1.00 88.88 264 LEU A N 1
ATOM 2050 C CA . LEU A 1 264 ? 1.435 1.216 -18.504 1.00 88.88 264 LEU A CA 1
ATOM 2051 C C . LEU A 1 264 ? 1.289 0.838 -17.023 1.00 88.88 264 LEU A C 1
ATOM 2053 O O . LEU A 1 264 ? 0.331 0.155 -16.655 1.00 88.88 264 LEU A O 1
ATOM 2057 N N . THR A 1 265 ? 2.210 1.295 -16.171 1.00 89.12 265 THR A N 1
ATOM 2058 C CA . THR A 1 265 ? 2.173 1.027 -14.724 1.00 89.12 265 THR A CA 1
ATOM 2059 C C . THR A 1 265 ? 0.895 1.586 -14.101 1.00 89.12 265 THR A C 1
ATOM 2061 O O . THR A 1 265 ? 0.194 0.879 -13.371 1.00 89.12 265 THR A O 1
ATOM 2064 N N . MET A 1 266 ? 0.540 2.831 -14.431 1.00 90.75 266 MET A N 1
ATOM 2065 C CA . MET A 1 266 ? -0.688 3.474 -13.965 1.00 90.75 266 MET A CA 1
ATOM 2066 C C . MET A 1 266 ? -1.931 2.694 -14.410 1.00 90.75 266 MET A C 1
ATOM 2068 O O . MET A 1 266 ? -2.789 2.361 -13.585 1.00 90.75 266 MET A O 1
ATOM 2072 N N . ARG A 1 267 ? -1.993 2.296 -15.685 1.00 90.50 267 ARG A N 1
ATOM 2073 C CA . ARG A 1 267 ? -3.097 1.497 -16.227 1.00 90.50 267 ARG A CA 1
ATOM 2074 C C . ARG A 1 267 ? -3.221 0.138 -15.540 1.00 90.50 267 ARG A C 1
ATOM 2076 O O . ARG A 1 267 ? -4.330 -0.266 -15.189 1.00 90.50 267 ARG A O 1
ATOM 2083 N N . ILE A 1 268 ? -2.109 -0.560 -15.314 1.00 88.81 268 ILE A N 1
ATOM 2084 C CA . ILE A 1 268 ? -2.102 -1.853 -14.618 1.00 88.81 268 ILE A CA 1
ATOM 2085 C C . ILE A 1 268 ? -2.594 -1.695 -13.182 1.00 88.81 268 ILE A C 1
ATOM 2087 O O . ILE A 1 268 ? -3.408 -2.509 -12.743 1.00 88.81 268 ILE A O 1
ATOM 2091 N N . ARG A 1 269 ? -2.177 -0.645 -12.463 1.00 91.81 269 ARG A N 1
ATOM 2092 C CA . ARG A 1 269 ? -2.668 -0.372 -11.104 1.00 91.81 269 ARG A CA 1
ATOM 2093 C C . ARG A 1 269 ? -4.175 -0.147 -11.086 1.00 91.81 269 ARG A C 1
ATOM 2095 O O . ARG A 1 269 ? -4.873 -0.790 -10.308 1.00 91.81 269 ARG A O 1
ATOM 2102 N N . ILE A 1 270 ? -4.696 0.689 -11.983 1.00 92.69 270 ILE A N 1
ATOM 2103 C CA . ILE A 1 270 ? -6.138 0.963 -12.065 1.00 92.69 270 ILE A CA 1
ATOM 2104 C C . ILE A 1 270 ? -6.923 -0.309 -12.400 1.00 92.69 270 ILE A C 1
ATOM 2106 O O . ILE A 1 270 ? -7.928 -0.601 -11.752 1.00 92.69 270 ILE A O 1
ATOM 2110 N N . LEU A 1 271 ? -6.478 -1.085 -13.392 1.00 90.75 271 LEU A N 1
ATOM 2111 C CA . LEU A 1 271 ? -7.153 -2.322 -13.791 1.00 90.75 271 LEU A CA 1
ATOM 2112 C C . LEU A 1 271 ? -7.113 -3.377 -12.685 1.00 90.75 271 LEU A C 1
ATOM 2114 O O . LEU A 1 271 ? -8.130 -4.017 -12.422 1.00 90.75 271 LEU A O 1
ATOM 2118 N N . SER A 1 272 ? -5.969 -3.525 -12.018 1.00 89.44 272 SER A N 1
ATOM 2119 C CA . SER A 1 272 ? -5.799 -4.465 -10.910 1.00 89.44 272 SER A CA 1
ATOM 2120 C C . SER A 1 272 ? -6.692 -4.077 -9.741 1.00 89.44 272 SER A C 1
ATOM 2122 O O . SER A 1 272 ? -7.477 -4.900 -9.283 1.00 89.44 272 SER A O 1
ATOM 2124 N N . PHE A 1 273 ? -6.673 -2.807 -9.333 1.00 94.19 273 PHE A N 1
ATOM 2125 C CA . PHE A 1 273 ? -7.521 -2.301 -8.257 1.00 94.19 273 PHE A CA 1
ATOM 2126 C C . PHE A 1 273 ? -9.014 -2.453 -8.581 1.00 94.19 273 PHE A C 1
ATOM 2128 O O . PHE A 1 273 ? -9.783 -2.986 -7.783 1.00 94.19 273 PHE A O 1
ATOM 2135 N N . LYS A 1 274 ? -9.427 -2.088 -9.801 1.00 95.56 274 LYS A N 1
ATOM 2136 C CA . LYS A 1 274 ? -10.806 -2.279 -10.273 1.00 95.56 274 LYS A CA 1
ATOM 2137 C C . LYS A 1 274 ? -11.215 -3.754 -10.284 1.00 95.56 274 LYS A C 1
ATOM 2139 O O . LYS A 1 274 ? -12.368 -4.061 -9.995 1.00 95.56 274 LYS A O 1
ATOM 2144 N N . SER A 1 275 ? -10.303 -4.657 -10.639 1.00 91.12 275 SER A N 1
ATOM 2145 C CA . SER A 1 275 ? -10.554 -6.100 -10.632 1.00 91.12 275 SER A CA 1
ATOM 2146 C C . SER A 1 275 ? -10.628 -6.668 -9.216 1.00 91.12 275 SER A C 1
ATOM 2148 O O . SER A 1 275 ? -11.454 -7.545 -8.978 1.00 91.12 275 SER A O 1
ATOM 2150 N N . MET A 1 276 ? -9.811 -6.164 -8.285 1.00 91.69 276 MET A N 1
ATOM 2151 C CA . MET A 1 276 ? -9.844 -6.532 -6.865 1.00 91.69 276 MET A CA 1
ATOM 2152 C C . MET A 1 276 ? -11.184 -6.138 -6.237 1.00 91.69 276 MET A C 1
ATOM 2154 O O . MET A 1 276 ? -11.841 -6.975 -5.636 1.00 91.69 276 MET A O 1
ATOM 2158 N N . LEU A 1 277 ? -11.658 -4.908 -6.465 1.00 93.69 277 LEU A N 1
ATOM 2159 C CA . LEU A 1 277 ? -12.943 -4.431 -5.929 1.00 93.69 277 LEU A CA 1
ATOM 2160 C C . LEU A 1 277 ? -14.177 -5.163 -6.482 1.00 93.69 277 LEU A C 1
ATOM 2162 O O . LEU A 1 277 ? -15.263 -5.039 -5.925 1.00 93.69 277 LEU A O 1
ATOM 2166 N N . ARG A 1 278 ? -14.037 -5.888 -7.595 1.00 95.19 278 ARG A N 1
ATOM 2167 C CA . ARG A 1 278 ? -15.119 -6.684 -8.194 1.00 95.19 278 ARG A CA 1
ATOM 2168 C C . ARG A 1 278 ? -15.190 -8.113 -7.662 1.00 95.19 278 ARG A C 1
ATOM 2170 O O . ARG A 1 278 ? -16.099 -8.835 -8.062 1.00 95.19 278 ARG A O 1
ATOM 2177 N N . GLN A 1 279 ? -14.232 -8.532 -6.837 1.00 94.44 279 GLN A N 1
ATOM 2178 C CA . GLN A 1 279 ? -14.237 -9.872 -6.258 1.00 94.44 279 GLN A CA 1
ATOM 2179 C C . GLN A 1 279 ? -15.314 -10.005 -5.178 1.00 94.44 279 GLN A C 1
ATOM 2181 O O . GLN A 1 279 ? -15.721 -9.028 -4.551 1.00 94.44 279 GLN A O 1
ATOM 2186 N N . GLU A 1 280 ? -15.777 -11.234 -4.970 1.00 95.31 280 GLU A N 1
ATOM 2187 C CA . GLU A 1 280 ? -16.697 -11.569 -3.885 1.00 95.31 280 GLU A CA 1
ATOM 2188 C C . GLU A 1 280 ? -16.020 -11.462 -2.511 1.00 95.31 280 GLU A C 1
ATOM 2190 O O . GLU A 1 280 ? -14.800 -11.580 -2.401 1.00 95.31 280 GLU A O 1
ATOM 2195 N N . ILE A 1 281 ? -16.812 -11.286 -1.446 1.00 93.25 281 ILE A N 1
ATOM 2196 C CA . ILE A 1 281 ? -16.283 -11.132 -0.078 1.00 93.25 281 ILE A CA 1
ATOM 2197 C C . ILE A 1 281 ? -15.397 -12.327 0.328 1.00 93.25 281 ILE A C 1
ATOM 2199 O O . ILE A 1 281 ? -14.335 -12.129 0.906 1.00 93.25 281 ILE A O 1
ATOM 2203 N N . GLY A 1 282 ? -15.764 -13.545 -0.093 1.00 93.75 282 GLY A N 1
ATOM 2204 C CA . GLY A 1 282 ? -15.018 -14.772 0.201 1.00 93.75 282 GLY A CA 1
ATOM 2205 C C . GLY A 1 282 ? -13.628 -14.829 -0.437 1.00 93.75 282 GLY A C 1
ATOM 2206 O O . GLY A 1 282 ? -12.758 -15.549 0.045 1.00 93.75 282 GLY A O 1
ATOM 2207 N N . TRP A 1 283 ? -13.369 -14.036 -1.481 1.00 93.69 283 TRP A N 1
ATOM 2208 C CA . TRP A 1 283 ? -12.026 -13.908 -2.044 1.00 93.69 283 TRP A CA 1
ATOM 2209 C C . TRP A 1 283 ? -11.078 -13.170 -1.089 1.00 93.69 283 TRP A C 1
ATOM 2211 O O . TRP A 1 283 ? -9.891 -13.496 -1.042 1.00 93.69 283 TRP A O 1
ATOM 2221 N N . PHE A 1 284 ? -11.594 -12.209 -0.314 1.00 93.44 284 PHE A N 1
ATOM 2222 C CA . PHE A 1 284 ? -10.833 -11.465 0.696 1.00 93.44 284 PHE A CA 1
ATOM 2223 C C . PHE A 1 284 ? -10.629 -12.254 1.995 1.00 93.44 284 PHE A C 1
ATOM 2225 O O . PHE A 1 284 ? -9.726 -11.925 2.760 1.00 93.44 284 PHE A O 1
ATOM 2232 N N . ASP A 1 285 ? -11.421 -13.305 2.217 1.00 91.19 285 ASP A N 1
ATOM 2233 C CA . ASP A 1 285 ? -11.269 -14.207 3.365 1.00 91.19 285 ASP A CA 1
ATOM 2234 C C . ASP A 1 285 ? -10.079 -15.175 3.203 1.00 91.19 285 ASP A C 1
ATOM 2236 O O . ASP A 1 285 ? -9.684 -15.839 4.159 1.00 91.19 285 ASP A O 1
ATOM 2240 N N . LEU A 1 286 ? -9.486 -15.266 2.005 1.00 90.44 286 LEU A N 1
ATOM 2241 C CA . LEU A 1 286 ? -8.282 -16.060 1.758 1.00 90.44 286 LEU A CA 1
ATOM 2242 C C . LEU A 1 286 ? -7.044 -15.370 2.348 1.00 90.44 286 LEU A C 1
ATOM 2244 O O . LEU A 1 286 ? -6.763 -14.217 2.021 1.00 90.44 286 LEU A O 1
ATOM 2248 N N . ASP A 1 287 ? -6.223 -16.111 3.098 1.00 86.44 287 ASP A N 1
ATOM 2249 C CA . ASP A 1 287 ? -5.003 -15.587 3.744 1.00 86.44 287 ASP A CA 1
ATOM 2250 C C . ASP A 1 287 ? -4.031 -14.899 2.764 1.00 86.44 287 ASP A C 1
ATOM 2252 O O . ASP A 1 287 ? -3.339 -13.937 3.113 1.00 86.44 287 ASP A O 1
ATOM 2256 N N . GLN A 1 288 ? -4.013 -15.355 1.507 1.00 85.25 288 GLN A N 1
ATOM 2257 C CA . GLN A 1 288 ? -3.185 -14.807 0.423 1.00 85.25 288 GLN A CA 1
ATOM 2258 C C . GLN A 1 288 ? -3.637 -13.419 -0.058 1.00 85.25 288 GLN A C 1
ATOM 2260 O O . GLN A 1 288 ? -2.857 -12.699 -0.683 1.00 85.25 288 GLN A O 1
ATOM 2265 N N . ASN A 1 289 ? -4.895 -13.057 0.193 1.00 90.81 289 ASN A N 1
ATOM 2266 C CA . ASN A 1 289 ? -5.519 -11.807 -0.237 1.00 90.81 289 ASN A CA 1
ATOM 2267 C C . ASN A 1 289 ? -5.750 -10.860 0.943 1.00 90.81 289 ASN A C 1
ATOM 2269 O O . ASN A 1 289 ? -6.608 -9.978 0.887 1.00 90.81 289 ASN A O 1
ATOM 2273 N N . A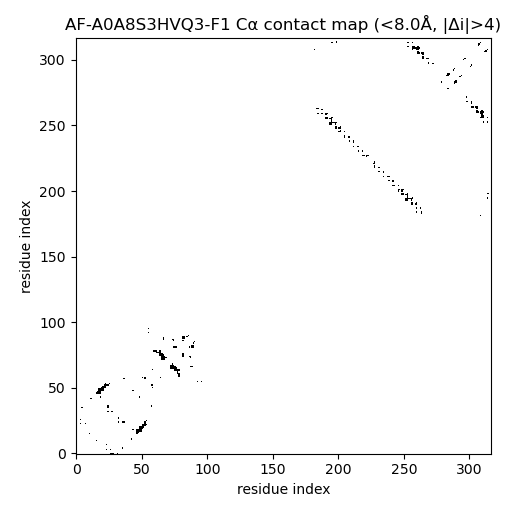SN A 1 290 ? -4.955 -11.012 2.004 1.00 90.50 290 ASN A N 1
ATOM 2274 C CA . ASN A 1 290 ? -4.940 -10.042 3.081 1.00 90.50 290 ASN A CA 1
ATOM 2275 C C . ASN A 1 290 ? -4.575 -8.641 2.549 1.00 90.50 290 ASN A C 1
ATOM 2277 O O . ASN A 1 290 ? -3.890 -8.482 1.532 1.00 90.50 290 ASN A O 1
ATOM 2281 N N . LEU A 1 291 ? -5.027 -7.605 3.259 1.00 89.31 291 LEU A N 1
ATOM 2282 C CA . LEU A 1 291 ? -4.855 -6.215 2.835 1.00 89.31 291 LEU A CA 1
ATOM 2283 C C . LEU A 1 291 ? -3.384 -5.859 2.561 1.00 89.31 291 LEU A C 1
ATOM 2285 O O . LEU A 1 291 ? -3.091 -5.179 1.580 1.00 89.31 291 LEU A O 1
ATOM 2289 N N . GLY A 1 292 ? -2.458 -6.352 3.389 1.00 88.75 292 GLY A N 1
ATOM 2290 C CA . GLY A 1 292 ? -1.024 -6.108 3.224 1.00 88.75 292 GLY A CA 1
ATOM 2291 C C . GLY A 1 292 ? -0.474 -6.694 1.922 1.00 88.75 292 GLY A C 1
ATOM 2292 O O . GLY A 1 292 ? 0.208 -6.001 1.170 1.00 88.75 292 GLY A O 1
ATOM 2293 N N . ALA A 1 293 ? -0.822 -7.941 1.609 1.00 85.62 293 ALA A N 1
ATOM 2294 C CA . ALA A 1 293 ? -0.420 -8.623 0.385 1.00 85.62 293 ALA A CA 1
ATOM 2295 C C . ALA A 1 293 ? -0.986 -7.927 -0.862 1.00 85.62 293 ALA A C 1
ATOM 2297 O O . ALA A 1 293 ? -0.266 -7.730 -1.841 1.00 85.62 293 ALA A O 1
ATOM 2298 N N . LEU A 1 294 ? -2.251 -7.496 -0.827 1.00 88.31 294 LEU A N 1
ATOM 2299 C CA . LEU A 1 294 ? -2.876 -6.789 -1.950 1.00 88.31 294 LEU A CA 1
ATOM 2300 C C . LEU A 1 294 ? -2.248 -5.416 -2.204 1.00 88.31 294 LEU A C 1
ATOM 2302 O O . LEU A 1 294 ? -2.000 -5.063 -3.359 1.00 88.31 294 LEU A O 1
ATOM 2306 N N . VAL A 1 295 ? -1.943 -4.663 -1.144 1.00 89.44 295 VAL A N 1
ATOM 2307 C CA . VAL A 1 295 ? -1.244 -3.373 -1.247 1.00 89.44 295 VAL A CA 1
ATOM 2308 C C . VAL A 1 295 ? 0.163 -3.566 -1.817 1.00 89.44 295 VAL A C 1
ATOM 2310 O O . VAL A 1 295 ? 0.561 -2.834 -2.726 1.00 89.44 295 VAL A O 1
ATOM 2313 N N . THR A 1 296 ? 0.889 -4.590 -1.361 1.00 85.94 296 THR A N 1
ATOM 2314 C CA . THR A 1 296 ? 2.218 -4.928 -1.892 1.00 85.94 296 THR A CA 1
ATOM 2315 C C . THR A 1 296 ? 2.155 -5.304 -3.371 1.00 85.94 296 THR A C 1
ATOM 2317 O O . THR A 1 296 ? 2.931 -4.765 -4.156 1.00 85.94 296 THR A O 1
ATOM 2320 N N . ARG A 1 297 ? 1.195 -6.137 -3.796 1.00 82.50 29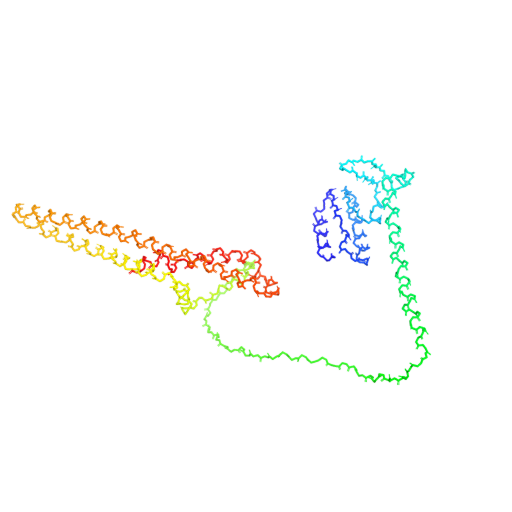7 ARG A N 1
ATOM 2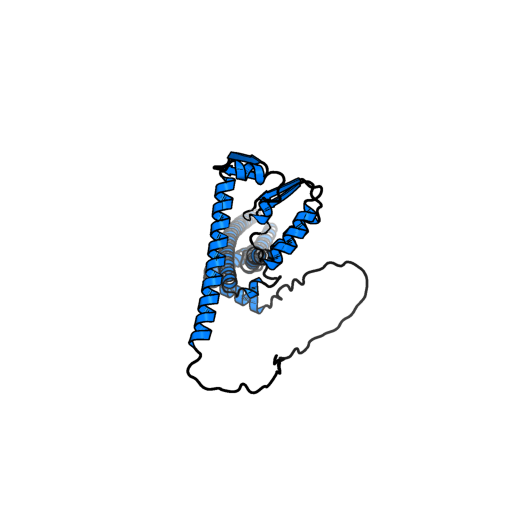321 C CA . ARG A 1 297 ? 1.000 -6.482 -5.219 1.00 82.50 297 ARG A CA 1
ATOM 2322 C C . ARG A 1 297 ? 0.698 -5.250 -6.076 1.00 82.50 297 ARG A C 1
ATOM 2324 O O . ARG A 1 297 ? 1.231 -5.099 -7.173 1.00 82.50 297 ARG A O 1
ATOM 2331 N N . LEU A 1 298 ? -0.141 -4.341 -5.579 1.00 86.44 298 LEU A N 1
ATOM 2332 C CA . LEU A 1 298 ? -0.504 -3.122 -6.306 1.00 86.44 298 LEU A CA 1
ATOM 2333 C C . LEU A 1 298 ? 0.671 -2.135 -6.430 1.00 86.44 298 LEU A C 1
ATOM 2335 O O . LEU A 1 298 ? 0.776 -1.415 -7.425 1.00 86.44 298 LEU A O 1
ATOM 2339 N N . SER A 1 299 ? 1.556 -2.098 -5.433 1.00 84.12 299 SER A N 1
ATOM 2340 C CA . SER A 1 299 ? 2.723 -1.215 -5.418 1.00 84.12 299 SER A CA 1
ATOM 2341 C C . SER A 1 299 ? 3.915 -1.814 -6.171 1.00 84.12 299 SER A C 1
ATOM 2343 O O . SER A 1 299 ? 4.391 -1.229 -7.149 1.00 84.12 299 SER A O 1
ATOM 2345 N N . THR A 1 300 ? 4.374 -2.994 -5.753 1.00 82.38 300 THR A N 1
ATOM 2346 C CA . THR A 1 300 ? 5.644 -3.601 -6.168 1.00 82.38 300 THR A CA 1
ATOM 2347 C C . THR A 1 300 ? 5.519 -4.328 -7.501 1.00 82.38 300 THR A C 1
ATOM 2349 O O . THR A 1 300 ? 6.244 -3.993 -8.437 1.00 82.38 300 THR A O 1
ATOM 2352 N N . ASP A 1 301 ? 4.567 -5.256 -7.639 1.00 76.44 301 ASP A N 1
ATOM 2353 C CA . ASP A 1 301 ? 4.460 -6.089 -8.848 1.00 76.44 301 ASP A CA 1
ATOM 2354 C C . ASP A 1 301 ? 4.072 -5.253 -10.071 1.00 76.44 301 ASP A C 1
ATOM 2356 O O . ASP A 1 301 ? 4.615 -5.436 -11.160 1.00 76.44 301 ASP A O 1
ATOM 2360 N N . ALA A 1 302 ? 3.184 -4.270 -9.886 1.00 77.19 302 ALA A N 1
ATOM 2361 C CA . ALA A 1 302 ? 2.835 -3.332 -10.949 1.00 77.19 302 ALA A CA 1
ATOM 2362 C C . ALA A 1 302 ? 4.051 -2.515 -11.420 1.00 77.19 302 ALA A C 1
ATOM 2364 O O . ALA A 1 302 ? 4.184 -2.255 -12.613 1.00 77.19 302 ALA A O 1
ATOM 2365 N N . SER A 1 303 ? 4.955 -2.148 -10.504 1.00 79.06 303 SER A N 1
ATOM 2366 C CA . SER A 1 303 ? 6.179 -1.406 -10.837 1.00 79.06 303 SER A CA 1
ATOM 2367 C C . SER A 1 303 ? 7.242 -2.300 -11.473 1.00 79.06 303 SER A C 1
ATOM 2369 O O . SER A 1 303 ? 7.962 -1.848 -12.357 1.00 79.06 303 SER A O 1
ATOM 2371 N N . ALA A 1 304 ? 7.325 -3.577 -11.088 1.00 77.75 304 ALA A N 1
ATOM 2372 C CA . ALA A 1 304 ? 8.227 -4.540 -11.719 1.00 77.75 304 ALA A CA 1
ATOM 2373 C C . ALA A 1 304 ? 7.919 -4.710 -13.218 1.00 77.75 304 ALA A C 1
ATOM 2375 O O . ALA A 1 304 ? 8.828 -4.882 -14.031 1.00 77.75 304 ALA A O 1
ATOM 2376 N N . LEU A 1 305 ? 6.645 -4.572 -13.609 1.00 73.62 305 LEU A N 1
ATOM 2377 C CA . LEU A 1 305 ? 6.229 -4.641 -15.011 1.00 73.62 305 LEU A CA 1
ATOM 2378 C C . LEU A 1 305 ? 6.781 -3.494 -15.873 1.00 73.62 305 LEU A C 1
ATOM 2380 O O . LEU A 1 305 ? 6.965 -3.683 -17.076 1.00 73.62 305 LEU A O 1
ATOM 2384 N N . LYS A 1 306 ? 7.154 -2.358 -15.267 1.00 74.25 306 LYS A N 1
ATOM 2385 C CA . LYS A 1 306 ? 7.855 -1.257 -15.947 1.00 74.25 306 LYS A CA 1
ATOM 2386 C C . LYS A 1 306 ? 9.188 -1.705 -16.551 1.00 74.25 306 LYS A C 1
ATOM 2388 O O . LYS A 1 306 ? 9.585 -1.182 -17.589 1.00 74.25 306 LYS A O 1
ATOM 2393 N N . GLY A 1 307 ? 9.864 -2.688 -15.947 1.00 73.25 307 GLY A N 1
ATOM 2394 C CA . GLY A 1 307 ? 11.133 -3.219 -16.455 1.00 73.25 307 GLY A CA 1
ATOM 2395 C C . GLY A 1 307 ? 11.027 -3.842 -17.852 1.00 73.25 307 GLY A C 1
ATOM 2396 O O . GLY A 1 307 ? 12.007 -3.856 -18.585 1.00 73.25 307 GLY A O 1
ATOM 2397 N N . PHE A 1 308 ? 9.837 -4.296 -18.261 1.00 72.44 308 PHE A N 1
ATOM 2398 C CA . PHE A 1 308 ? 9.636 -4.942 -19.562 1.00 72.44 308 PHE A CA 1
ATOM 2399 C C . PHE A 1 308 ? 9.360 -3.973 -20.716 1.00 72.44 308 PHE A C 1
ATOM 2401 O O . PHE A 1 308 ? 9.506 -4.364 -21.869 1.00 72.44 308 PHE A O 1
ATOM 2408 N N . THR A 1 309 ? 8.942 -2.735 -20.440 1.00 72.50 309 THR A N 1
ATOM 2409 C CA . THR A 1 309 ? 8.573 -1.754 -21.483 1.00 72.50 309 THR A CA 1
ATOM 2410 C C . THR A 1 309 ? 9.241 -0.391 -21.315 1.00 72.50 309 THR A C 1
ATOM 2412 O O . THR A 1 309 ? 9.056 0.486 -22.154 1.00 72.50 309 THR A O 1
ATOM 2415 N N . GLY A 1 310 ? 9.960 -0.185 -20.211 1.00 77.38 310 GLY A N 1
ATOM 2416 C CA . GLY A 1 310 ? 10.641 1.060 -19.880 1.00 77.38 310 GLY A CA 1
ATOM 2417 C C . GLY A 1 310 ? 12.065 1.146 -20.446 1.00 77.38 310 GLY A C 1
ATOM 2418 O O . GLY A 1 310 ? 12.414 0.435 -21.384 1.00 77.38 310 GLY A O 1
ATOM 2419 N N . PRO A 1 311 ? 12.929 1.987 -19.856 1.00 72.69 311 PRO A N 1
ATOM 2420 C CA . PRO A 1 311 ? 14.302 2.195 -20.330 1.00 72.69 311 PRO A CA 1
ATOM 2421 C C . PRO A 1 311 ? 15.146 0.914 -20.422 1.00 72.69 311 PRO A C 1
ATOM 2423 O O . PRO A 1 311 ? 16.003 0.802 -21.290 1.00 72.69 311 PRO A O 1
ATOM 2426 N N . THR A 1 312 ? 14.876 -0.079 -19.568 1.00 75.69 312 THR A N 1
ATOM 2427 C CA . THR A 1 312 ? 15.552 -1.385 -19.595 1.00 75.69 312 THR A CA 1
ATOM 2428 C C . THR A 1 312 ? 15.273 -2.153 -20.886 1.00 75.69 312 THR A C 1
ATOM 2430 O O . THR A 1 312 ? 16.162 -2.823 -21.393 1.00 75.69 312 THR A O 1
ATOM 2433 N N . PHE A 1 313 ? 14.069 -2.020 -21.451 1.00 75.62 313 PHE A N 1
ATOM 2434 C CA . PHE A 1 313 ? 13.737 -2.587 -22.757 1.00 75.62 313 PHE A CA 1
ATOM 2435 C C . PHE A 1 313 ? 14.545 -1.918 -23.872 1.00 75.62 313 PHE A C 1
ATOM 2437 O O . PHE A 1 313 ? 15.064 -2.609 -24.740 1.00 75.62 313 PHE A O 1
ATOM 2444 N N . GLY A 1 314 ? 14.720 -0.594 -23.803 1.00 72.38 314 GLY A N 1
ATOM 2445 C CA . GLY A 1 314 ? 15.585 0.142 -24.727 1.00 72.38 314 GLY A CA 1
ATOM 2446 C C . GLY A 1 314 ? 17.043 -0.307 -24.657 1.00 72.38 314 GLY A C 1
ATOM 2447 O O . GLY A 1 314 ? 17.673 -0.456 -25.689 1.00 72.38 314 GLY A O 1
ATOM 2448 N N . ALA A 1 315 ? 17.561 -0.596 -23.462 1.00 74.88 315 ALA A N 1
ATOM 2449 C CA . ALA A 1 315 ? 18.933 -1.081 -23.296 1.00 74.88 315 ALA A CA 1
ATOM 2450 C C . ALA A 1 315 ? 19.172 -2.502 -23.849 1.00 74.88 315 ALA A C 1
ATOM 2452 O O . ALA A 1 315 ? 20.317 -2.876 -24.083 1.00 74.88 315 ALA A O 1
ATOM 2453 N N . VAL A 1 316 ? 18.114 -3.304 -24.003 1.00 75.19 316 VAL A N 1
ATOM 2454 C CA . VAL A 1 316 ? 18.179 -4.661 -24.578 1.00 75.19 316 VAL A CA 1
ATOM 2455 C C . VAL A 1 316 ? 18.056 -4.641 -26.109 1.00 75.19 316 VAL A C 1
ATOM 2457 O O . VAL A 1 316 ? 18.496 -5.589 -26.758 1.00 75.19 316 VAL A O 1
ATOM 2460 N N . LEU A 1 317 ? 17.440 -3.593 -26.662 1.00 61.59 317 LEU A N 1
ATOM 2461 C CA . LEU A 1 317 ? 17.207 -3.371 -28.093 1.00 61.59 317 LEU A CA 1
ATOM 2462 C C . LEU A 1 317 ? 18.438 -2.778 -28.781 1.00 61.59 317 LEU A C 1
ATOM 2464 O O . LEU A 1 317 ? 18.776 -3.294 -29.867 1.00 61.59 317 LEU A O 1
#

pLDDT: mean 76.63, std 21.21, range [26.33, 95.81]

Organism: NCBI:txid392030

Radius of gyration: 40.42 Å; Cα contacts (8 Å, |Δi|>4): 201; chains: 1; bounding box: 116×59×94 Å

Secondary structure (DSSP, 8-state):
-HHHHHHHHHHHHT--SEEEEESTTTTS-HHHHHHHHHHHHHHHTTSEEEEE-S-HHHHHT-SSEEEEETTEEEEEE-HHHHHHHTSHHHHHHHHHHHHHHHHHHHHHHHHHHHHHHHHHT-SS--------------------------------------------------THHHHHHHHHTGGGHHHHHHHHHHHHHHHTHHHHHHHHHHHHHHHHT-S-HHHHHHHHHHHHHHHHHHHHHHHHHHHHHHHHHHHHHHHHHHHHHHHHHHHHTTS-HHHHTSGGG-HHHHHHIIIIIHHHGGGGTSHHHHHH-

Mean predicted aligned error: 16.18 Å

Nearest PDB structures (foldseek):
  6ujn-assembly1_A  TM=5.619E-01  e=9.719E-14  Mus musculus
  6ujs-assembly1_A  TM=5.623E-01  e=1.396E-13  Mus musculus
  6ujp-assembly1_A  TM=5.621E-01  e=1.549E-13  Mus musculus
  6ujr-assembly1_A  TM=5.571E-01  e=1.471E-13  Mus musculus
  4q9i-assembly1_A  TM=5.654E-01  e=2.113E-13  Mus musculus

Solvent-accessible surface area (backbone atoms only — not comparable to full-atom values): 18753 Å² total; per-residue (Å²): 71,71,72,54,53,54,51,49,52,61,57,55,73,71,66,54,64,66,44,78,36,75,46,78,60,72,65,40,51,79,76,60,33,56,60,50,48,57,52,48,56,64,65,40,64,98,35,54,66,50,75,47,70,92,47,65,80,70,53,60,76,38,84,64,43,74,38,71,54,99,91,38,80,76,46,72,38,35,58,71,55,40,55,71,68,61,45,73,61,32,52,54,52,50,57,49,53,51,52,55,50,52,57,50,50,50,51,51,50,52,51,50,51,53,49,47,54,59,62,71,61,79,72,86,80,82,94,76,84,83,78,89,77,83,86,83,91,77,88,81,82,84,84,81,80,90,79,85,84,88,80,90,82,90,85,83,88,85,87,91,74,95,68,86,71,73,84,76,75,69,79,82,83,55,73,79,50,56,62,53,52,54,57,70,37,53,91,42,42,65,33,48,51,54,9,47,53,21,27,45,56,31,60,49,40,60,61,51,48,53,52,54,53,51,51,50,56,54,40,68,70,50,88,49,67,71,60,29,55,54,51,49,52,52,51,52,53,50,54,51,50,50,51,52,53,26,53,53,21,46,52,51,14,44,53,26,13,42,51,40,15,50,54,39,29,52,51,48,34,53,52,50,52,57,53,58,75,67,53,59,73,71,59,53,70,36,83,82,44,32,71,67,52,48,53,46,45,52,56,52,54,32,52,57,55,24,54,71,53,10,53,59,37,44,74,73,93

Sequence (317 aa):
GQKQRVAIARALISNPKLLLLDEATSALDNQGEKLVQEALDKAKEGRTTIVIAHRLSTIKNADIIVGIEHGQVVEYGSHNELMQHKGLYYELVTAQTEKEKEVESDKENEMEEALARQVGESSKHKMRRPSRRMSIMMRRSSIVSVKSVISEANSETEHDGVIIEGVESKPSFRMPFLFKILRLNAPEWLYLVIGGFASLVFGAVMPSFALVFSDVFGALAETNLQKQEDEIRMYTYIIFLVGVAGAISQIISSVALAKAGEELTMRIRILSFKSMLRQEIGWFDLDQNNLGALVTRLSTDASALKGFTGPTFGAVL

InterPro domains:
  IPR003439 ABC transporter-like, ATP-binding domain [PF00005] (1-26)
  IPR011527 ABC transporter type 1, transmembrane domain [PF00664] (192-315)
  IPR011527 ABC transporter type 1, transmembrane domain [PS50929] (193-317)
  IPR027417 P-loop containing nucleoside triphosphate hydrolase [G3DSA:3.40.50.300] (1-110)
  IPR027417 P-loop containing nucleoside triphosphate hydrolase [SSF52540] (1-96)
  IPR036640 ABC transporter type 1, transmembrane domain superfamily [G3DSA:1.20.1560.10] (111-317)
  IPR036640 ABC transporter type 1, transmembrane domain superfamily [SSF90123] (181-314)
  IPR039421 Type 1 protein exporter [PTHR43394] (1-100)

Foldseek 3Di:
DVVLVVVVVVQLVVVDQEAEAEQSQVPDDPVRSVVVLVVVVVSCPNHHYDHDHLDPVNQLPDQKDFDDDPNDTPDMGHPVVCCVVCPPVVVSVVVVVVVVVVVVVVVVVVVVVVVVVVVVPPDDDDDDDDDDDDDDDDDDDDDDDDDDDDDDDDDDDDDDDPDPPDPPPPPPDDPVVLVVLVVLLVVLVVLLVLLLVLLVLLVVLVVVVVVLVVVLVVLVPDPDPVSSVVSNVVSVVVNVVSVVSNVVSLVSNQVSQAVSLVVSLVSCLVVLVVVLVPDDPVVCVDPCNDPVNSVCCSPPVSNVSSCSRHVVVSVVD